Protein AF-A0A6J1VW97-F1 (afdb_monomer_lite)

Organism: NCBI:txid8663

Structure (mmCIF, N/CA/C/O backbone):
data_AF-A0A6J1VW97-F1
#
_entry.id   AF-A0A6J1VW97-F1
#
loop_
_atom_site.group_PDB
_atom_site.id
_atom_site.type_symbol
_atom_site.label_atom_id
_atom_site.label_alt_id
_atom_site.label_comp_id
_atom_site.label_asym_id
_atom_site.label_entity_id
_atom_site.label_seq_id
_atom_site.pdbx_PDB_ins_code
_atom_site.Cartn_x
_atom_site.Cartn_y
_atom_site.Cartn_z
_atom_site.occupancy
_atom_site.B_iso_or_equiv
_atom_site.auth_seq_id
_atom_site.auth_comp_id
_atom_site.auth_asym_id
_atom_site.auth_atom_id
_atom_site.pdbx_PDB_model_num
ATOM 1 N N . CYS A 1 1 ? -6.254 31.839 14.042 1.00 63.00 1 CYS A N 1
ATOM 2 C CA . CYS A 1 1 ? -5.086 31.768 13.136 1.00 63.00 1 CYS A CA 1
ATOM 3 C C . CYS A 1 1 ? -4.796 30.319 12.748 1.00 63.00 1 CYS A C 1
ATOM 5 O O . CYS A 1 1 ? -5.368 29.427 13.367 1.00 63.00 1 CYS A O 1
ATOM 7 N N . LEU A 1 2 ? -4.026 30.099 11.674 1.00 79.56 2 LEU A N 1
ATOM 8 C CA . LEU A 1 2 ? -3.957 28.837 10.916 1.00 79.56 2 LEU A CA 1
ATOM 9 C C . LEU A 1 2 ? -2.522 28.276 10.916 1.00 79.56 2 LEU A C 1
ATOM 11 O O . LEU A 1 2 ? -1.582 29.060 10.912 1.00 79.56 2 LEU A O 1
ATOM 15 N N . ILE A 1 3 ? -2.352 26.950 10.878 1.00 85.69 3 ILE A N 1
ATOM 16 C CA . ILE A 1 3 ? -1.049 26.256 11.020 1.00 85.69 3 ILE A CA 1
ATOM 17 C C . ILE A 1 3 ? 0.001 26.723 9.997 1.00 85.69 3 ILE A C 1
ATOM 19 O O . ILE A 1 3 ? 1.166 26.880 10.338 1.00 85.69 3 ILE A O 1
ATOM 23 N N . LEU A 1 4 ? -0.403 26.983 8.751 1.00 84.81 4 LEU A N 1
ATOM 24 C CA . LEU A 1 4 ? 0.494 27.424 7.672 1.00 84.81 4 LEU A CA 1
ATOM 25 C C . LEU A 1 4 ? 0.587 28.956 7.558 1.00 84.81 4 LEU A C 1
ATOM 27 O O . LEU A 1 4 ? 0.748 29.495 6.463 1.00 84.81 4 LEU A O 1
ATOM 31 N N . PHE A 1 5 ? 0.429 29.674 8.671 1.00 84.69 5 PHE A N 1
ATOM 32 C CA . PHE A 1 5 ? 0.615 31.121 8.690 1.00 84.69 5 PHE A CA 1
ATOM 33 C C . PHE A 1 5 ? 2.113 31.459 8.559 1.00 84.69 5 PHE A C 1
ATOM 35 O O . PHE A 1 5 ? 2.932 30.851 9.244 1.00 84.69 5 PHE A O 1
ATOM 42 N N . PRO A 1 6 ? 2.502 32.416 7.697 1.00 84.38 6 PRO A N 1
ATOM 43 C CA . PRO A 1 6 ? 3.909 32.646 7.356 1.00 84.38 6 PRO A CA 1
ATOM 44 C C . PRO A 1 6 ? 4.723 33.343 8.456 1.00 84.38 6 PRO A C 1
ATOM 46 O O . PRO A 1 6 ? 5.933 33.491 8.308 1.00 84.38 6 PRO A O 1
ATOM 49 N N . LEU A 1 7 ? 4.083 33.801 9.535 1.00 83.62 7 LEU A N 1
ATOM 50 C CA . LEU A 1 7 ? 4.746 34.477 10.648 1.00 83.62 7 LEU A CA 1
ATOM 51 C C . LEU A 1 7 ? 4.615 33.657 11.926 1.00 83.62 7 LEU A C 1
ATOM 53 O O . LEU A 1 7 ? 3.558 33.099 12.223 1.00 83.62 7 LEU A O 1
ATOM 57 N N . TYR A 1 8 ? 5.693 33.650 12.702 1.00 81.38 8 TYR A N 1
ATOM 58 C CA . TYR A 1 8 ? 5.715 33.052 14.027 1.00 81.38 8 TYR A CA 1
ATOM 59 C C . TYR A 1 8 ? 4.713 33.748 14.961 1.00 81.38 8 TYR A C 1
ATOM 61 O O . TYR A 1 8 ? 4.567 34.972 14.949 1.00 81.38 8 TYR A O 1
ATOM 69 N N . SER A 1 9 ? 4.040 32.958 15.792 1.00 79.88 9 SER A N 1
ATOM 70 C CA . SER A 1 9 ? 3.157 33.433 16.850 1.00 79.88 9 SER A CA 1
ATOM 71 C C . SER A 1 9 ? 3.398 32.616 18.108 1.00 79.88 9 SER A C 1
ATOM 73 O O . SER A 1 9 ? 3.695 31.428 18.025 1.00 79.88 9 SER A O 1
ATOM 75 N N . ASN A 1 10 ? 3.250 33.261 19.262 1.00 81.38 10 ASN A N 1
ATOM 76 C CA . ASN A 1 10 ? 3.348 32.598 20.561 1.00 81.38 10 ASN A CA 1
ATOM 77 C C . ASN A 1 10 ? 2.083 31.803 20.924 1.00 81.38 10 ASN A C 1
ATOM 79 O O . ASN A 1 10 ? 2.109 31.045 21.886 1.00 81.38 10 ASN A O 1
ATOM 83 N N . GLU A 1 11 ? 0.992 31.964 20.168 1.00 79.81 11 GLU A N 1
ATOM 84 C CA . GLU A 1 11 ? -0.239 31.203 20.371 1.00 79.81 11 GLU A CA 1
ATOM 85 C C . GLU A 1 11 ? -0.219 29.920 19.525 1.00 79.81 11 GLU A C 1
ATOM 87 O O . GLU A 1 11 ? -0.016 30.001 18.308 1.00 79.81 11 GLU A O 1
ATOM 92 N N . PRO A 1 12 ? -0.446 28.735 20.119 1.00 74.25 12 PRO A N 1
ATOM 93 C CA . PRO A 1 12 ? -0.443 27.481 19.381 1.00 74.25 12 PRO A CA 1
ATOM 94 C C . PRO A 1 12 ? -1.604 27.426 18.380 1.00 74.25 12 PRO A C 1
ATOM 96 O O . PRO A 1 12 ? -2.758 27.731 18.690 1.00 74.25 12 PRO A O 1
ATOM 99 N N . PHE A 1 13 ? -1.302 27.005 17.152 1.00 83.62 13 PHE A N 1
ATOM 100 C CA . PHE A 1 13 ? -2.283 26.872 16.077 1.00 83.62 13 PHE 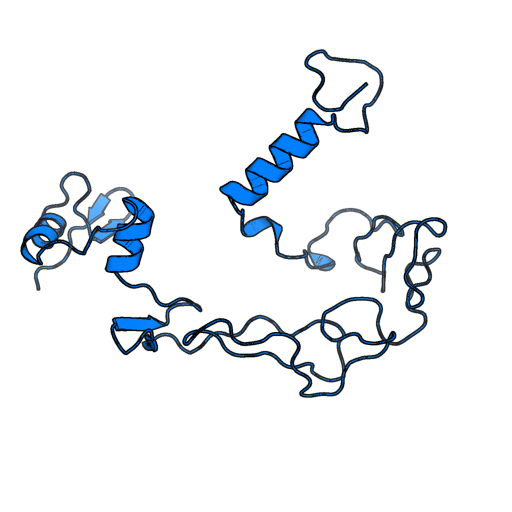A CA 1
ATOM 101 C C . PHE A 1 13 ? -2.659 25.409 15.859 1.00 83.62 13 PHE A C 1
ATOM 103 O O . PHE A 1 13 ? -1.789 24.567 15.673 1.00 83.62 13 PHE A O 1
ATOM 110 N N . SER A 1 14 ? -3.959 25.117 15.804 1.00 85.62 14 SER A N 1
ATOM 111 C CA . SER A 1 14 ? -4.484 23.750 15.638 1.00 85.62 14 SER A CA 1
ATOM 112 C C . SER A 1 14 ? -5.398 23.570 14.421 1.00 85.62 14 SER A C 1
ATOM 114 O O . SER A 1 14 ? -5.961 22.498 14.222 1.00 85.62 14 SER A O 1
ATOM 116 N N . LYS A 1 15 ? -5.575 24.607 13.589 1.00 91.31 15 LYS A N 1
ATOM 117 C CA . LYS A 1 15 ? -6.488 24.579 12.433 1.00 91.31 15 LYS A CA 1
ATOM 118 C C . LYS A 1 15 ? -5.758 24.845 11.123 1.00 91.31 15 LYS A C 1
ATOM 120 O O . LYS A 1 15 ? -4.960 25.777 11.024 1.00 91.31 15 LYS A O 1
ATOM 125 N N . PHE A 1 16 ? -6.080 24.074 10.090 1.00 93.81 16 PHE A N 1
ATOM 126 C CA . PHE A 1 16 ? -5.624 24.337 8.726 1.00 93.81 16 PHE A CA 1
ATOM 127 C C . PHE A 1 16 ? -6.496 25.384 8.026 1.00 93.81 16 PHE A C 1
ATOM 129 O O . PHE A 1 16 ? -7.685 25.522 8.313 1.00 93.81 16 PHE A O 1
ATOM 136 N N . SER A 1 17 ? -5.894 26.134 7.096 1.00 93.00 17 SER A N 1
ATOM 137 C CA . SER A 1 17 ? -6.637 27.040 6.214 1.00 93.00 17 SER A CA 1
ATOM 138 C C . SER A 1 17 ? -7.381 26.265 5.128 1.00 93.00 17 SER A C 1
ATOM 140 O O . SER A 1 17 ? -6.982 25.155 4.780 1.00 93.00 17 SER A O 1
ATOM 142 N N . ASN A 1 18 ? -8.410 26.869 4.527 1.00 95.25 18 ASN A N 1
ATOM 143 C CA . ASN A 1 18 ? -9.083 26.274 3.367 1.00 95.25 18 ASN A CA 1
ATOM 144 C C . ASN A 1 18 ? -8.084 26.012 2.220 1.00 95.25 18 ASN A C 1
ATOM 146 O O . ASN A 1 18 ? -8.053 24.918 1.663 1.00 95.25 18 ASN A O 1
ATOM 150 N N . CYS A 1 19 ? -7.178 26.959 1.950 1.00 95.31 19 CYS A N 1
ATOM 151 C CA . CYS A 1 19 ? -6.120 26.784 0.951 1.00 95.31 19 CYS A CA 1
ATOM 152 C C . CYS A 1 19 ? -5.236 25.561 1.253 1.00 95.31 19 CYS A C 1
ATOM 154 O O . CYS A 1 19 ? -4.956 24.769 0.362 1.00 95.31 19 CYS A O 1
ATOM 156 N N . SER A 1 20 ? -4.846 25.369 2.517 1.00 95.56 20 SER A N 1
ATOM 157 C CA . SER A 1 20 ? -4.043 24.220 2.961 1.00 95.56 20 SER A CA 1
ATOM 158 C C . SER A 1 20 ? -4.751 22.887 2.711 1.00 95.56 20 SER A C 1
ATOM 160 O O . SER A 1 20 ? -4.129 21.946 2.228 1.00 95.56 20 SER A O 1
ATOM 162 N N . VAL A 1 21 ? -6.051 22.811 3.014 1.00 96.12 21 VAL A N 1
ATOM 163 C CA . VAL A 1 21 ? -6.858 21.600 2.799 1.00 96.12 21 VAL A CA 1
ATOM 164 C C . VAL A 1 21 ? -6.958 21.273 1.307 1.00 96.12 21 VAL A C 1
ATOM 166 O O . VAL A 1 21 ? -6.736 20.127 0.918 1.00 96.12 21 VAL A O 1
ATOM 169 N N . GLN A 1 22 ? -7.222 22.276 0.463 1.00 97.06 22 GLN A N 1
ATOM 170 C CA . GLN A 1 22 ? -7.308 22.090 -0.989 1.00 97.06 22 GLN A CA 1
ATOM 171 C C . GLN A 1 22 ? -5.978 21.632 -1.598 1.00 97.06 22 GLN A C 1
ATOM 173 O O . GLN A 1 22 ? -5.954 20.703 -2.405 1.00 97.06 22 GLN A O 1
ATOM 178 N N . GLU A 1 23 ? -4.862 22.251 -1.207 1.00 96.88 23 GLU A N 1
ATOM 179 C CA . GLU A 1 23 ? -3.537 21.861 -1.702 1.00 96.88 23 GLU A CA 1
ATOM 180 C C . GLU A 1 23 ? -3.142 20.453 -1.246 1.00 96.88 23 GLU A C 1
ATOM 182 O O . GLU A 1 23 ? -2.618 19.672 -2.042 1.00 96.88 23 GLU A O 1
ATOM 187 N N . HIS A 1 24 ? -3.457 20.078 -0.003 1.00 96.56 24 HIS A N 1
ATOM 188 C CA . HIS A 1 24 ? -3.219 18.721 0.489 1.00 96.56 24 HIS A CA 1
ATOM 189 C C . HIS A 1 24 ? -4.013 17.675 -0.312 1.00 96.56 24 HIS A C 1
ATOM 191 O O . HIS A 1 24 ? -3.455 16.665 -0.740 1.00 96.56 24 HIS A O 1
ATOM 197 N N . GLN A 1 25 ? -5.290 17.941 -0.601 1.00 96.94 25 GLN A N 1
ATOM 198 C CA . GLN A 1 25 ? -6.109 17.067 -1.448 1.00 96.94 25 GLN A CA 1
ATOM 199 C C . GLN A 1 25 ? -5.524 16.929 -2.861 1.00 96.94 25 GLN A C 1
ATOM 201 O O . GLN A 1 25 ? -5.409 15.815 -3.377 1.00 96.94 25 GLN A O 1
ATOM 206 N N . ARG A 1 26 ? -5.092 18.038 -3.480 1.00 96.88 26 ARG A N 1
ATOM 207 C CA . ARG A 1 26 ? -4.422 18.013 -4.793 1.00 96.88 26 ARG A CA 1
ATOM 208 C C . ARG A 1 26 ? -3.143 17.179 -4.759 1.00 96.88 26 ARG A C 1
ATOM 210 O O . ARG A 1 26 ? -2.906 16.395 -5.678 1.00 96.88 26 ARG A O 1
ATOM 217 N N . TYR A 1 27 ? -2.336 17.323 -3.710 1.00 96.06 27 TYR A N 1
ATOM 218 C CA . TYR A 1 27 ? -1.123 16.535 -3.519 1.00 96.06 27 TYR A CA 1
ATOM 219 C C . TYR A 1 27 ? -1.429 15.034 -3.446 1.00 96.06 27 TYR A C 1
ATOM 221 O O . TYR A 1 27 ? -0.840 14.267 -4.209 1.00 96.06 27 TYR A O 1
ATOM 229 N N . LEU A 1 28 ? -2.385 14.620 -2.606 1.00 95.81 28 LEU A N 1
ATOM 230 C CA . LEU A 1 28 ? -2.764 13.211 -2.463 1.00 95.81 28 LEU A CA 1
ATOM 231 C C . LEU A 1 28 ? -3.278 12.612 -3.777 1.00 95.81 28 LEU A C 1
ATOM 233 O O . LEU A 1 28 ? -2.884 11.505 -4.137 1.00 95.81 28 LEU A O 1
ATOM 237 N N . LEU A 1 29 ? -4.090 13.355 -4.534 1.00 93.25 29 LEU A N 1
ATOM 238 C CA . LEU A 1 29 ? -4.621 12.893 -5.821 1.00 93.25 29 LEU A CA 1
ATOM 239 C C . LEU A 1 29 ? -3.548 12.784 -6.910 1.00 93.25 29 LEU A C 1
ATOM 241 O O . LEU A 1 29 ? -3.618 11.876 -7.741 1.00 93.25 29 LEU A O 1
ATOM 245 N N . ARG A 1 30 ? -2.567 13.695 -6.917 1.00 90.56 30 ARG A N 1
ATOM 246 C CA . ARG A 1 30 ? -1.497 13.731 -7.924 1.00 90.56 30 ARG A CA 1
ATOM 247 C C . ARG A 1 30 ? -0.383 12.732 -7.629 1.00 90.56 30 ARG A C 1
ATOM 249 O O . ARG A 1 30 ? 0.075 12.051 -8.538 1.00 90.56 30 ARG A O 1
ATOM 256 N N . VAL A 1 31 ? 0.091 12.699 -6.386 1.00 92.38 31 VAL A N 1
ATOM 257 C CA . VAL A 1 31 ? 1.282 11.934 -5.986 1.00 92.38 31 VAL A CA 1
ATOM 258 C C . VAL A 1 31 ? 0.916 10.521 -5.546 1.00 92.38 31 VAL A C 1
ATOM 260 O O . VAL A 1 31 ? 1.699 9.607 -5.782 1.00 92.38 31 VAL A O 1
ATOM 263 N N . ARG A 1 32 ? -0.267 10.333 -4.939 1.00 89.38 32 ARG A N 1
ATOM 264 C CA . ARG A 1 32 ? -0.747 9.049 -4.396 1.00 89.38 32 ARG A CA 1
ATOM 265 C C . ARG A 1 32 ? 0.345 8.301 -3.616 1.00 89.38 32 ARG A C 1
ATOM 267 O O . ARG A 1 32 ? 0.705 7.182 -3.993 1.00 89.38 32 ARG A O 1
ATOM 274 N N . PRO A 1 33 ? 0.919 8.917 -2.566 1.00 91.56 33 PRO A N 1
ATOM 275 C CA . PRO A 1 33 ? 1.989 8.293 -1.796 1.00 91.56 33 PRO A CA 1
ATOM 276 C C . PRO A 1 33 ? 1.492 6.983 -1.179 1.00 91.56 33 PRO A C 1
ATOM 278 O O . PRO A 1 33 ? 0.540 6.972 -0.409 1.00 91.56 33 PRO A O 1
ATOM 281 N N . GLN A 1 34 ? 2.134 5.872 -1.531 1.00 87.69 34 GLN A N 1
ATOM 282 C CA . GLN A 1 34 ? 1.694 4.545 -1.087 1.00 87.69 34 GLN A CA 1
ATOM 283 C C . GLN A 1 34 ? 2.064 4.266 0.377 1.00 87.69 34 GLN A C 1
ATOM 285 O O . GLN A 1 34 ? 1.384 3.505 1.052 1.00 87.69 34 GLN A O 1
ATOM 290 N N . CYS A 1 35 ? 3.117 4.905 0.895 1.00 90.12 35 CYS A N 1
ATOM 291 C CA . CYS A 1 35 ? 3.645 4.638 2.235 1.00 90.12 35 CYS A CA 1
ATOM 292 C C . CYS A 1 35 ? 2.743 5.094 3.393 1.00 90.12 35 CYS A C 1
ATOM 294 O O . CYS A 1 35 ? 3.002 4.701 4.523 1.00 90.12 35 CYS A O 1
ATOM 296 N N . ILE A 1 36 ? 1.713 5.903 3.132 1.00 92.88 36 ILE A N 1
ATOM 297 C CA . ILE A 1 36 ? 0.778 6.398 4.158 1.00 92.88 36 ILE A CA 1
ATOM 298 C C . ILE A 1 36 ? -0.544 5.619 4.190 1.00 92.88 36 ILE A C 1
ATOM 300 O O . ILE A 1 36 ? -1.460 6.010 4.903 1.00 92.88 36 ILE A O 1
ATOM 304 N N . LEU A 1 37 ? -0.677 4.577 3.363 1.00 87.25 37 LEU A N 1
ATOM 305 C CA . LEU A 1 37 ? -1.910 3.792 3.261 1.00 87.25 37 LEU A CA 1
ATOM 306 C C . LEU A 1 37 ? -1.972 2.664 4.293 1.00 87.25 37 LEU A C 1
ATOM 308 O O . LEU A 1 37 ? -3.060 2.227 4.650 1.00 87.25 37 LEU A O 1
ATOM 312 N N . ASN A 1 38 ? -0.818 2.197 4.769 1.00 82.94 38 ASN A N 1
ATOM 313 C CA . ASN A 1 38 ? -0.755 1.114 5.740 1.00 82.94 38 ASN A CA 1
ATOM 314 C C . ASN A 1 38 ? -1.007 1.661 7.148 1.00 82.94 38 ASN A C 1
ATOM 316 O O . ASN A 1 38 ? -0.309 2.575 7.593 1.00 82.94 38 ASN A O 1
ATOM 320 N N . LYS A 1 39 ? -1.966 1.063 7.857 1.00 85.88 39 LYS A N 1
ATOM 321 C CA . LYS A 1 39 ? -2.153 1.271 9.296 1.00 85.88 39 LYS A CA 1
ATOM 322 C C . LYS A 1 39 ? -0.946 0.667 10.038 1.00 85.88 39 LYS A C 1
ATOM 324 O O . LYS A 1 39 ? -0.592 -0.476 9.744 1.00 85.88 39 LYS A O 1
ATOM 329 N N . PRO A 1 40 ? -0.281 1.403 10.946 1.00 88.44 40 PRO A N 1
ATOM 330 C CA . PRO A 1 40 ? 0.807 0.841 11.743 1.00 88.44 40 PRO A CA 1
ATOM 331 C C . PRO A 1 40 ? 0.276 -0.254 12.675 1.00 88.44 40 PRO A C 1
ATOM 333 O O . PRO A 1 40 ? -0.865 -0.178 13.135 1.00 88.44 40 PRO A O 1
ATOM 336 N N . LEU A 1 41 ? 1.105 -1.256 12.980 1.00 88.06 41 LEU A N 1
ATOM 337 C CA . LEU A 1 41 ? 0.775 -2.211 14.036 1.00 88.06 41 LEU A CA 1
ATOM 338 C C . LEU A 1 41 ? 0.833 -1.494 15.386 1.00 88.06 41 LEU A C 1
ATOM 340 O O . LEU A 1 41 ? 1.693 -0.638 15.596 1.00 88.06 41 LEU A O 1
ATOM 344 N N . SER A 1 42 ? -0.026 -1.879 16.330 1.00 91.56 42 SER A N 1
ATOM 345 C CA . SER A 1 42 ? -0.032 -1.278 17.671 1.00 91.56 42 SER A CA 1
ATOM 346 C C . SER A 1 42 ? 1.332 -1.388 18.364 1.00 91.56 42 SER A C 1
ATOM 348 O O . SER A 1 42 ? 1.749 -0.473 19.064 1.00 91.56 42 SER A O 1
ATOM 350 N N . THR A 1 43 ? 2.077 -2.464 18.101 1.00 92.69 43 THR A N 1
ATOM 351 C CA . THR A 1 43 ? 3.432 -2.696 18.624 1.00 92.69 43 THR A CA 1
ATOM 352 C C . THR A 1 43 ? 4.515 -1.805 18.016 1.00 92.69 43 THR A C 1
ATOM 354 O O . THR A 1 43 ? 5.595 -1.706 18.593 1.00 92.69 43 THR A O 1
ATOM 357 N N . ASP A 1 44 ? 4.254 -1.179 16.865 1.00 94.44 44 ASP A N 1
ATOM 358 C CA . ASP A 1 44 ? 5.198 -0.264 16.210 1.00 94.44 44 ASP A CA 1
ATOM 359 C C . ASP A 1 44 ? 5.075 1.171 16.755 1.00 94.44 44 ASP A C 1
ATOM 361 O O . ASP A 1 44 ? 5.934 2.020 16.499 1.00 94.44 44 ASP A O 1
ATOM 365 N N . ILE A 1 45 ? 4.014 1.455 17.518 1.00 94.75 45 ILE A N 1
ATOM 366 C CA . ILE A 1 45 ? 3.760 2.757 18.129 1.00 94.75 45 ILE A CA 1
ATOM 367 C C . ILE A 1 45 ? 4.508 2.826 19.463 1.00 94.75 45 ILE A C 1
ATOM 369 O O . ILE A 1 45 ? 4.218 2.105 20.413 1.00 94.75 45 ILE A O 1
ATOM 373 N N . VAL A 1 46 ? 5.512 3.701 19.523 1.00 95.06 46 VAL A N 1
ATOM 374 C CA . VAL A 1 46 ? 6.418 3.824 20.682 1.00 95.06 46 VAL A CA 1
ATOM 375 C C . VAL A 1 46 ? 5.966 4.861 21.711 1.00 95.06 46 VAL A C 1
ATOM 377 O O . VAL A 1 46 ? 6.601 5.022 22.754 1.00 95.06 46 VAL A O 1
ATOM 380 N N . THR A 1 47 ? 4.913 5.616 21.405 1.00 95.81 47 THR A N 1
ATOM 381 C CA . THR A 1 47 ? 4.334 6.597 22.322 1.00 95.81 47 THR A CA 1
ATOM 382 C C . THR A 1 47 ? 3.510 5.908 23.409 1.00 95.81 47 THR A C 1
ATOM 384 O O . THR A 1 47 ? 3.018 4.802 23.195 1.00 95.81 47 THR A O 1
ATOM 387 N N . PRO A 1 48 ? 3.358 6.527 24.595 1.00 97.00 48 PRO A N 1
ATOM 388 C CA . PRO A 1 48 ? 2.398 6.047 25.581 1.00 97.00 48 PRO A CA 1
ATOM 389 C C . PRO A 1 48 ? 0.982 6.000 24.976 1.00 97.00 48 PRO A C 1
ATOM 391 O O . PRO A 1 48 ? 0.597 7.011 24.386 1.00 97.00 48 PRO A O 1
ATOM 394 N N . PRO A 1 49 ? 0.225 4.899 25.155 1.00 97.25 49 PRO A N 1
ATOM 395 C CA . PRO A 1 49 ? -1.136 4.771 24.636 1.00 97.25 49 PRO A CA 1
ATOM 396 C C . PRO A 1 49 ? -2.074 5.874 25.138 1.00 97.25 49 PRO A C 1
ATOM 398 O O . PRO A 1 49 ? -2.024 6.232 26.324 1.00 97.25 49 PRO A O 1
ATOM 401 N N . VAL A 1 50 ? -2.931 6.402 24.260 1.00 97.75 50 VAL A N 1
ATOM 402 C CA . VAL A 1 50 ? -3.911 7.447 24.586 1.00 97.75 50 VAL A CA 1
ATOM 403 C C . VAL A 1 50 ? -5.293 7.095 24.048 1.00 97.75 50 VAL A C 1
ATOM 405 O O . VAL A 1 50 ? -5.639 7.454 22.927 1.00 97.75 50 VAL A O 1
ATOM 408 N N . CYS A 1 51 ? -6.131 6.558 24.930 1.00 97.88 51 CYS A N 1
ATOM 409 C CA . CYS A 1 51 ? -7.519 6.267 24.602 1.00 97.88 51 CYS A CA 1
ATOM 410 C C . CYS A 1 51 ? -8.293 7.521 24.164 1.00 97.88 51 CYS A C 1
ATOM 412 O O . CYS A 1 51 ? -8.378 8.515 24.899 1.00 97.88 51 CYS A O 1
ATOM 414 N N . GLY A 1 52 ? -8.891 7.444 22.976 1.00 97.31 52 GLY A N 1
ATOM 415 C CA . GLY A 1 52 ? -9.686 8.488 22.339 1.00 97.31 52 GLY A CA 1
ATOM 416 C C . GLY A 1 52 ? -8.929 9.287 21.275 1.00 97.31 52 GLY A C 1
ATOM 417 O O . GLY A 1 52 ? -9.376 10.381 20.911 1.00 97.31 52 GLY A O 1
ATOM 418 N N . ASN A 1 53 ? -7.786 8.790 20.792 1.00 96.25 53 ASN A N 1
ATOM 419 C CA . ASN A 1 53 ? -6.974 9.429 19.753 1.00 96.25 53 ASN A CA 1
ATOM 420 C C . ASN A 1 53 ? -7.219 8.852 18.341 1.00 96.25 53 ASN A C 1
ATOM 422 O O . ASN A 1 53 ? -6.549 9.284 17.397 1.00 96.25 53 ASN A O 1
ATOM 426 N N . TYR A 1 54 ? -8.209 7.960 18.190 1.00 95.31 54 TYR A N 1
ATOM 427 C CA . TYR A 1 54 ? -8.587 7.260 16.952 1.00 95.31 54 TYR A CA 1
ATOM 428 C C . TYR A 1 54 ? -7.567 6.220 16.456 1.00 95.31 54 TYR A C 1
ATOM 430 O O . TYR A 1 54 ? -7.627 5.803 15.294 1.00 95.31 54 TYR A O 1
ATOM 438 N N . LEU A 1 55 ? -6.615 5.805 17.294 1.00 94.19 55 LEU A N 1
ATOM 439 C CA . LEU A 1 55 ? -5.575 4.850 16.938 1.00 94.19 55 LEU A CA 1
ATOM 440 C C . LEU A 1 55 ? -5.476 3.761 18.003 1.00 94.19 55 LEU A C 1
ATOM 442 O O . LEU A 1 55 ? -5.078 4.025 19.123 1.00 94.19 55 LEU A O 1
ATOM 446 N N . VAL A 1 56 ? -5.769 2.517 17.621 1.00 94.44 56 VAL A N 1
ATOM 447 C CA . VAL A 1 56 ? -5.651 1.379 18.542 1.00 94.44 56 VAL A CA 1
ATOM 448 C C . VAL A 1 56 ? -4.181 1.133 18.890 1.00 94.44 56 VAL A C 1
ATOM 450 O O . VAL A 1 56 ? -3.398 0.665 18.055 1.00 94.44 56 VAL A O 1
ATOM 453 N N . GLU A 1 57 ? -3.820 1.430 20.134 1.00 96.62 57 GLU A N 1
ATOM 454 C CA . GLU A 1 57 ? -2.475 1.267 20.686 1.00 96.62 57 GLU A CA 1
ATOM 455 C C . GLU A 1 57 ? -2.376 0.032 21.607 1.00 96.62 57 GLU A C 1
ATOM 457 O O . GLU A 1 57 ? -3.343 -0.691 21.860 1.00 96.62 57 GLU A O 1
ATOM 462 N N . VAL A 1 58 ? -1.172 -0.282 22.098 1.00 96.62 58 VAL A N 1
ATOM 463 C CA . VAL A 1 58 ? -0.975 -1.438 22.991 1.00 96.62 58 VAL A CA 1
ATOM 464 C C . VAL A 1 58 ? -1.808 -1.279 24.269 1.00 96.62 58 VAL A C 1
ATOM 466 O O . VAL A 1 58 ? -1.610 -0.343 25.036 1.00 96.62 58 VAL A O 1
ATOM 469 N N . GLY A 1 59 ? -2.682 -2.252 24.542 1.00 95.31 59 GLY A N 1
ATOM 470 C CA . GLY A 1 59 ? -3.548 -2.289 25.731 1.00 95.31 59 GLY A CA 1
ATOM 471 C C . GLY A 1 59 ? -5.005 -1.906 25.457 1.00 95.31 59 GLY A C 1
ATOM 472 O O . GLY A 1 59 ? -5.884 -2.220 26.268 1.00 95.31 59 GLY A O 1
ATOM 473 N N . GLU A 1 60 ? -5.269 -1.314 24.299 1.00 96.81 60 GLU A N 1
ATOM 474 C CA . GLU A 1 60 ? -6.600 -0.982 23.804 1.00 96.81 60 GLU A CA 1
ATOM 475 C C . GLU A 1 60 ? -7.124 -2.097 22.897 1.00 96.81 60 GLU A C 1
ATOM 477 O O . GLU A 1 60 ? -6.358 -2.853 22.301 1.00 96.81 60 GLU A O 1
ATOM 482 N N . GLU A 1 61 ? -8.445 -2.231 22.826 1.00 95.62 61 GLU A N 1
ATOM 483 C CA . GLU A 1 61 ? -9.109 -3.192 21.933 1.00 95.62 61 GLU A CA 1
ATOM 484 C C . GLU A 1 61 ? -9.861 -2.491 20.795 1.00 95.62 61 GLU A C 1
ATOM 486 O O . GLU A 1 61 ? -10.161 -3.120 19.786 1.00 95.62 61 GLU A O 1
ATOM 491 N N . CYS A 1 62 ? -10.156 -1.202 20.966 1.00 95.88 62 CYS A N 1
ATOM 492 C CA . CYS A 1 62 ? -10.825 -0.326 20.013 1.00 95.88 62 CYS A CA 1
ATOM 493 C C . CYS A 1 62 ? -10.532 1.137 20.377 1.00 95.88 62 CYS A C 1
ATOM 495 O O . CYS A 1 62 ? -10.310 1.433 21.551 1.00 95.88 62 CYS A O 1
ATOM 497 N N . ASP A 1 63 ? -10.588 2.053 19.408 1.00 96.69 63 ASP A N 1
ATOM 498 C CA . ASP A 1 63 ? -10.539 3.500 19.659 1.00 96.69 63 ASP A CA 1
ATOM 499 C C . ASP A 1 63 ? -11.341 4.249 18.584 1.00 96.69 63 ASP A C 1
ATOM 501 O O . ASP A 1 63 ? -10.941 4.354 17.423 1.00 96.69 63 ASP A O 1
ATOM 505 N N . CYS A 1 64 ? -12.493 4.780 18.989 1.00 96.44 64 CYS A N 1
ATOM 506 C CA . CYS A 1 64 ? -13.409 5.550 18.147 1.00 96.44 64 CYS A CA 1
ATOM 507 C C . CYS A 1 64 ? -13.403 7.055 18.474 1.00 96.44 64 CYS A C 1
ATOM 509 O O . CYS A 1 64 ? -14.333 7.771 18.089 1.00 96.44 64 CYS A O 1
ATOM 511 N N . GLY A 1 65 ? -12.387 7.539 19.194 1.00 96.75 65 GLY A N 1
ATOM 512 C CA . GLY A 1 65 ? -12.292 8.915 19.663 1.00 96.75 65 GLY A CA 1
ATOM 513 C C . GLY A 1 65 ? -12.932 9.150 21.033 1.00 96.75 65 GLY A C 1
ATOM 514 O O . GLY A 1 65 ? -13.125 8.240 21.839 1.00 96.75 65 GLY A O 1
ATOM 515 N N . SER A 1 66 ? -13.264 10.413 21.313 1.00 97.25 66 SER A N 1
ATOM 516 C CA . SER A 1 66 ? -13.865 10.814 22.589 1.00 97.25 66 SER A CA 1
ATOM 517 C C . SER A 1 66 ? -15.280 10.230 22.771 1.00 97.25 66 SER A C 1
ATOM 519 O O . SER A 1 66 ? -15.982 10.002 21.782 1.00 97.25 66 SER A O 1
ATOM 521 N N . PRO A 1 67 ? -15.784 10.069 24.011 1.00 96.88 67 PRO A N 1
ATOM 522 C CA . PRO A 1 67 ? -17.169 9.647 24.244 1.00 96.88 67 PRO A CA 1
ATOM 523 C C . PRO A 1 67 ? -18.236 10.548 23.606 1.00 96.88 67 PRO A C 1
ATOM 525 O O . PRO A 1 67 ? -19.365 10.108 23.417 1.00 96.88 67 PRO A O 1
ATOM 528 N N . GLN A 1 68 ? -17.908 11.810 23.313 1.00 95.94 68 GLN A N 1
ATOM 529 C CA . GLN A 1 68 ? -18.814 12.750 22.654 1.00 95.94 68 GLN A CA 1
ATOM 530 C C . GLN A 1 68 ? -18.862 12.554 21.133 1.00 95.94 68 GLN A C 1
ATOM 532 O O . GLN A 1 68 ? -19.906 12.798 20.531 1.00 95.94 68 GLN A O 1
ATOM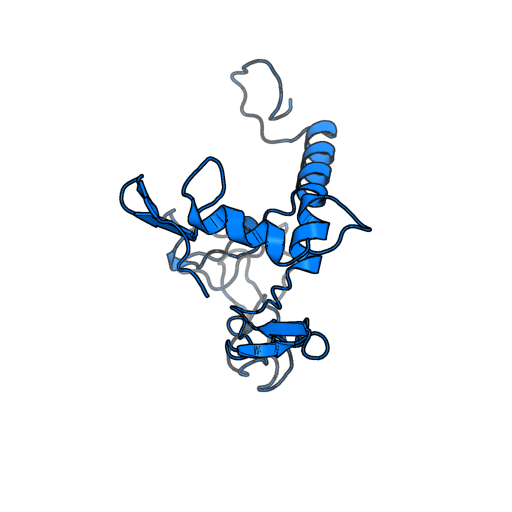 537 N N . ASP A 1 69 ? -17.750 12.131 20.529 1.00 94.94 69 ASP A N 1
ATOM 538 C CA . ASP A 1 69 ? -17.595 12.023 19.074 1.00 94.94 69 ASP A CA 1
ATOM 539 C C . ASP A 1 69 ? -17.774 10.587 18.557 1.00 94.94 69 ASP A C 1
ATOM 541 O O . ASP A 1 69 ? -18.080 10.392 17.378 1.00 94.94 69 ASP A O 1
ATOM 545 N N . CYS A 1 70 ? -17.597 9.587 19.425 1.00 96.19 70 CYS A N 1
ATOM 546 C CA . CYS A 1 70 ? -17.664 8.181 19.057 1.00 96.19 70 CYS A CA 1
ATOM 547 C C . CYS A 1 70 ? -19.064 7.783 18.568 1.00 96.19 70 CYS A C 1
ATOM 549 O O . CYS A 1 70 ? -20.063 7.891 19.281 1.00 96.19 70 CYS A O 1
ATOM 551 N N . GLN A 1 71 ? -19.111 7.274 17.338 1.00 94.81 71 GLN A N 1
ATOM 552 C CA . GLN A 1 71 ? -20.320 6.737 16.701 1.00 94.81 71 GLN A CA 1
ATOM 553 C C . GLN A 1 71 ? -20.316 5.204 16.636 1.00 94.81 71 GLN A C 1
ATOM 555 O O . GLN A 1 71 ? -21.269 4.605 16.140 1.00 94.81 71 GLN A O 1
ATOM 560 N N . ASP A 1 72 ? -19.245 4.572 17.115 1.00 94.81 72 ASP A N 1
ATOM 561 C CA . ASP A 1 72 ? -19.077 3.128 17.088 1.00 94.81 72 ASP A CA 1
ATOM 562 C C . ASP A 1 72 ? -19.784 2.478 18.285 1.00 94.81 72 ASP A C 1
ATOM 564 O O . ASP A 1 72 ? -19.385 2.641 19.437 1.00 94.81 72 ASP A O 1
ATOM 568 N N . ALA A 1 73 ? -20.848 1.723 18.009 1.00 94.69 73 ALA A N 1
ATOM 569 C CA . ALA A 1 73 ? -21.600 1.001 19.034 1.00 94.69 73 ALA A CA 1
ATOM 570 C C . ALA A 1 73 ? -20.830 -0.198 19.615 1.00 94.69 73 ALA A C 1
ATOM 572 O O . ALA A 1 73 ? -21.179 -0.697 20.684 1.00 94.69 73 ALA A O 1
ATOM 573 N N . CYS A 1 74 ? -19.801 -0.673 18.919 1.00 97.00 74 CYS A N 1
ATOM 574 C CA . CYS A 1 74 ? -18.998 -1.818 19.306 1.00 97.00 74 CYS A CA 1
ATOM 575 C C . CYS A 1 74 ? -17.878 -1.444 20.285 1.00 97.00 74 CYS A C 1
ATOM 577 O O . CYS A 1 74 ? -17.330 -2.329 20.943 1.00 97.00 74 CYS A O 1
ATOM 579 N N . CYS A 1 75 ? -17.551 -0.154 20.410 1.00 97.75 75 CYS A N 1
ATOM 580 C CA . CYS A 1 75 ? -16.466 0.334 21.250 1.00 97.75 75 CYS A CA 1
ATOM 581 C C . CYS A 1 75 ? -16.978 1.137 22.451 1.00 97.75 75 CYS A C 1
ATOM 583 O O . CYS A 1 75 ? -17.869 1.979 22.351 1.00 97.75 75 CYS A O 1
ATOM 585 N N . ASN A 1 76 ? -16.406 0.904 23.631 1.00 97.50 76 ASN A N 1
ATOM 586 C CA . ASN A 1 76 ? -16.586 1.794 24.770 1.00 97.50 76 ASN A CA 1
ATOM 587 C C . ASN A 1 76 ? -15.502 2.880 24.752 1.00 97.50 76 ASN A C 1
ATOM 589 O O . ASN A 1 76 ? -14.415 2.687 25.296 1.00 97.50 76 ASN A O 1
ATOM 593 N N . ALA A 1 77 ? -15.838 4.044 24.194 1.00 97.38 77 ALA A N 1
ATOM 594 C CA . ALA A 1 77 ? -14.942 5.196 24.041 1.00 97.38 77 ALA A CA 1
ATOM 595 C C . ALA A 1 77 ? -14.296 5.710 25.342 1.00 97.38 77 ALA A C 1
ATOM 597 O O . ALA A 1 77 ? -13.256 6.353 25.306 1.00 97.38 77 ALA A O 1
ATOM 598 N N . ALA A 1 78 ? -14.898 5.458 26.510 1.00 97.12 78 ALA A N 1
ATOM 599 C CA . ALA A 1 78 ? -14.324 5.894 27.785 1.00 97.12 78 ALA A CA 1
ATOM 600 C C . ALA A 1 78 ? -13.206 4.964 28.285 1.00 97.12 78 ALA A C 1
ATOM 602 O O . ALA A 1 78 ? -12.444 5.341 29.172 1.00 97.12 78 ALA A O 1
ATOM 603 N N . THR A 1 79 ? -13.148 3.734 27.767 1.00 97.44 79 THR A N 1
ATOM 604 C CA . THR A 1 79 ? -12.236 2.682 28.248 1.00 97.44 79 THR A CA 1
ATOM 605 C C . THR A 1 79 ? -11.393 2.051 27.143 1.00 97.44 79 THR A C 1
ATOM 607 O O . THR A 1 79 ? -10.473 1.303 27.466 1.00 97.44 79 THR A O 1
ATOM 610 N N . CYS A 1 80 ? -11.697 2.333 25.872 1.00 97.88 80 CYS A N 1
ATOM 611 C CA . CYS A 1 80 ? -11.077 1.714 24.700 1.00 97.88 80 CYS A CA 1
ATOM 612 C C . CYS A 1 80 ? -11.136 0.179 24.747 1.00 97.88 80 CYS A C 1
ATOM 614 O O . CYS A 1 80 ? -10.171 -0.540 24.468 1.00 97.88 80 CYS A O 1
ATOM 616 N N . LYS A 1 81 ? -12.305 -0.320 25.172 1.00 97.88 81 LYS A N 1
ATOM 617 C CA . LYS A 1 81 ? -12.635 -1.742 25.289 1.00 97.88 81 LYS A CA 1
ATOM 618 C C . LYS A 1 81 ? -13.801 -2.108 24.400 1.00 97.88 81 LYS A C 1
ATOM 620 O O . LYS A 1 81 ? -14.768 -1.346 24.293 1.00 97.88 81 LYS A O 1
ATOM 625 N N . LEU A 1 82 ? -13.710 -3.287 23.796 1.00 97.25 82 LEU A N 1
ATOM 626 C CA . LEU A 1 82 ? -14.777 -3.801 22.959 1.00 97.25 82 LEU A CA 1
ATOM 627 C C . LEU A 1 82 ? -15.993 -4.149 23.819 1.00 97.25 82 LEU A C 1
ATOM 629 O O . LEU A 1 82 ? -15.889 -4.684 24.922 1.00 97.25 82 LEU A O 1
ATOM 633 N N . GLN A 1 83 ? -17.173 -3.851 23.290 1.00 94.56 83 GLN A N 1
ATOM 634 C CA . GLN A 1 83 ? -18.441 -4.324 23.844 1.00 94.56 83 GLN A CA 1
ATOM 635 C C . GLN A 1 83 ? -18.806 -5.717 23.300 1.00 94.56 83 GLN A C 1
ATOM 637 O O . GLN A 1 83 ? -19.603 -6.435 23.908 1.00 94.56 83 GLN A O 1
ATOM 642 N N . HIS A 1 84 ? -18.218 -6.096 22.161 1.00 94.38 84 HIS A N 1
ATOM 643 C CA . HIS A 1 84 ? -18.483 -7.321 21.404 1.00 94.38 84 HIS A CA 1
ATOM 644 C C . HIS A 1 84 ? -17.183 -7.886 20.794 1.00 94.38 84 HIS A C 1
ATOM 646 O O . HIS A 1 84 ? -16.111 -7.671 21.347 1.00 94.38 84 HIS A O 1
ATOM 652 N N . ASP A 1 85 ? -17.262 -8.643 19.695 1.00 94.81 85 ASP A N 1
ATOM 653 C CA . ASP A 1 85 ? -16.118 -9.389 19.155 1.00 94.81 85 ASP A CA 1
ATOM 654 C C . ASP A 1 85 ? -15.145 -8.494 18.360 1.00 94.81 85 ASP A C 1
ATOM 656 O O . ASP A 1 85 ? -13.958 -8.802 18.273 1.00 94.81 85 ASP A O 1
ATOM 660 N N . CYS A 1 86 ? -15.636 -7.401 17.763 1.00 95.25 86 CYS A N 1
ATOM 661 C CA . CYS A 1 86 ? -14.842 -6.450 16.976 1.00 95.25 86 CYS A CA 1
ATOM 662 C C . CYS A 1 86 ? -15.519 -5.080 16.851 1.00 95.25 86 CYS A C 1
ATOM 664 O O . CYS A 1 86 ? -16.722 -4.977 17.085 1.00 95.25 86 CYS A O 1
ATOM 666 N N . ASP A 1 87 ? -14.761 -4.055 16.447 1.00 94.56 87 ASP A N 1
ATOM 667 C CA . ASP A 1 87 ? -15.232 -2.690 16.158 1.00 94.56 87 ASP A CA 1
ATOM 668 C C . ASP A 1 87 ? -15.071 -2.310 14.672 1.00 94.56 87 ASP A C 1
ATOM 670 O O . ASP A 1 87 ? -16.003 -1.848 14.016 1.00 94.56 87 ASP A O 1
ATOM 674 N N . SER A 1 88 ? -13.897 -2.587 14.113 1.00 91.19 88 SER A N 1
ATOM 675 C CA . SER A 1 88 ? -13.415 -2.098 12.829 1.00 91.19 88 SER A CA 1
ATOM 676 C C . SER A 1 88 ? -12.679 -3.202 12.059 1.00 91.19 88 SER A C 1
ATOM 678 O O . SER A 1 88 ? -12.385 -4.264 12.601 1.00 91.19 88 SER A O 1
ATOM 680 N N . GLY A 1 89 ? -12.417 -2.970 10.769 1.00 91.88 89 GLY A N 1
ATOM 681 C CA . GLY A 1 89 ? -11.770 -3.934 9.868 1.00 91.88 89 GLY A CA 1
ATOM 682 C C . GLY A 1 89 ? -12.735 -4.585 8.872 1.00 91.88 89 GLY A C 1
ATOM 683 O O . GLY A 1 89 ? -13.944 -4.680 9.093 1.00 91.88 89 GLY A O 1
ATOM 684 N N . GLU A 1 90 ? -12.211 -5.033 7.731 1.00 95.38 90 GLU A N 1
ATOM 685 C CA . GLU A 1 90 ? -13.007 -5.554 6.610 1.00 95.38 90 GLU A CA 1
ATOM 686 C C . GLU A 1 90 ? -13.726 -6.872 6.942 1.00 95.38 90 GLU A C 1
ATOM 688 O O . GLU A 1 90 ? -14.700 -7.236 6.268 1.00 95.38 90 GLU A O 1
ATOM 693 N N . CYS A 1 91 ? -13.276 -7.574 7.986 1.00 97.44 91 CYS A N 1
ATOM 694 C CA . CYS A 1 91 ? -13.878 -8.794 8.516 1.00 97.44 91 CYS A CA 1
ATOM 695 C C . CYS A 1 91 ? -14.753 -8.572 9.756 1.00 97.44 91 CYS A C 1
ATOM 697 O O . CYS A 1 91 ? -15.193 -9.556 10.352 1.00 97.44 91 CYS A O 1
ATOM 699 N N . CYS A 1 92 ? -15.072 -7.325 10.115 1.00 97.06 92 CYS A N 1
ATOM 700 C CA . CYS A 1 92 ? -16.076 -7.009 11.127 1.00 97.06 92 CYS A CA 1
ATOM 701 C C . CYS A 1 92 ? -17.414 -6.628 10.476 1.00 97.06 92 CYS A C 1
ATOM 703 O O . CYS A 1 92 ? -17.476 -5.811 9.559 1.00 97.06 92 CYS A O 1
ATOM 705 N N . GLU A 1 93 ? -18.509 -7.225 10.938 1.00 96.31 93 GLU A N 1
ATOM 706 C CA . GLU A 1 93 ? -19.865 -6.865 10.533 1.00 96.31 93 GLU A CA 1
ATOM 707 C C . GLU A 1 93 ? -20.780 -6.893 11.759 1.00 96.31 93 GLU A C 1
ATOM 709 O O . GLU A 1 93 ? -20.902 -7.916 12.428 1.00 96.31 93 GLU A O 1
ATOM 714 N N . GLN A 1 94 ? -21.425 -5.761 12.063 1.00 95.44 94 GLN A N 1
ATOM 715 C CA . GLN A 1 94 ? -22.323 -5.625 13.222 1.00 95.44 94 GLN A CA 1
ATOM 716 C C . GLN A 1 94 ? -21.671 -6.084 14.542 1.00 95.44 94 GLN A C 1
ATOM 718 O O . GLN A 1 94 ? -22.252 -6.859 15.304 1.00 95.44 94 GLN A O 1
ATOM 723 N N . CYS A 1 95 ? -20.446 -5.616 14.789 1.00 96.62 95 CYS A N 1
ATOM 724 C CA . CYS A 1 95 ? -19.620 -5.958 15.947 1.00 96.62 95 CYS A CA 1
ATOM 725 C C . CYS A 1 95 ? -19.250 -7.446 16.090 1.00 96.62 95 CYS A C 1
ATOM 727 O O . CYS A 1 95 ? -18.873 -7.893 17.178 1.00 96.62 95 CYS A O 1
ATOM 729 N N . LYS A 1 96 ? -19.392 -8.234 15.017 1.00 97.38 96 LYS A N 1
ATOM 730 C CA . LYS A 1 96 ? -19.064 -9.661 14.984 1.00 97.38 96 LYS A CA 1
ATOM 731 C C . LYS A 1 96 ? -18.122 -9.986 13.844 1.00 97.38 96 LYS A C 1
ATOM 733 O O . LYS A 1 96 ? -18.186 -9.381 12.774 1.00 97.38 96 LYS A O 1
ATOM 738 N N . PHE A 1 97 ? -17.293 -11.004 14.041 1.00 97.88 97 PHE A N 1
ATOM 739 C CA . PHE A 1 97 ? -16.472 -11.515 12.953 1.00 97.88 97 PHE A CA 1
ATOM 740 C C . PHE A 1 97 ? -17.354 -12.072 11.833 1.00 97.88 97 PHE A C 1
ATOM 742 O O . PHE A 1 97 ? -18.256 -12.888 12.061 1.00 97.88 97 PHE A O 1
ATOM 749 N N . LYS A 1 98 ? -17.057 -11.666 10.598 1.00 97.94 98 LYS A N 1
ATOM 750 C CA . LYS A 1 98 ? -17.605 -12.303 9.400 1.00 97.94 98 LYS A CA 1
ATOM 751 C C . LYS A 1 98 ? -17.230 -13.779 9.392 1.00 97.94 98 LYS A C 1
ATOM 753 O O . LYS A 1 98 ? -16.176 -14.168 9.885 1.00 97.94 98 LYS A O 1
ATOM 758 N N . LYS A 1 99 ? -18.080 -14.619 8.798 1.00 97.81 99 LYS A N 1
ATOM 759 C CA . LYS A 1 99 ? -17.847 -16.069 8.735 1.00 97.81 99 LYS A CA 1
ATOM 760 C C . LYS A 1 99 ? -16.535 -16.399 8.019 1.00 97.81 99 LYS A C 1
ATOM 762 O O . LYS A 1 99 ? -16.141 -15.710 7.080 1.00 97.81 99 LYS A O 1
ATOM 767 N N . ALA A 1 100 ? -15.916 -17.507 8.424 1.00 97.94 100 ALA A N 1
ATOM 768 C CA . ALA A 1 100 ? -14.754 -18.049 7.733 1.00 97.94 100 ALA A CA 1
ATOM 769 C C . ALA A 1 100 ? -15.060 -18.252 6.238 1.00 97.94 100 ALA A C 1
ATOM 771 O O . ALA A 1 100 ? -16.089 -18.837 5.891 1.00 97.94 100 ALA A O 1
ATOM 772 N N . GLY A 1 101 ? -14.181 -17.757 5.368 1.00 96.94 101 GLY A N 1
ATOM 773 C CA . GLY A 1 101 ? -14.353 -17.810 3.914 1.00 96.94 101 GLY A CA 1
ATOM 774 C C . GLY A 1 101 ? -15.151 -16.650 3.304 1.00 96.94 101 GLY A C 1
ATOM 775 O O . GLY A 1 101 ? -15.310 -16.620 2.089 1.00 96.94 101 GLY A O 1
ATOM 776 N N . ALA A 1 102 ? -15.653 -15.696 4.098 1.00 97.94 102 ALA A N 1
ATOM 777 C CA . ALA A 1 102 ? -16.229 -14.467 3.550 1.00 97.94 102 ALA A CA 1
ATOM 778 C C . ALA A 1 102 ? -15.125 -13.616 2.905 1.00 97.94 102 ALA A C 1
ATOM 780 O O . ALA A 1 102 ? -14.131 -13.321 3.561 1.00 97.94 102 ALA A O 1
ATOM 781 N N . GLU A 1 103 ? -15.289 -13.215 1.645 1.00 97.44 103 GLU A N 1
ATOM 782 C CA . GLU A 1 103 ? -14.305 -12.377 0.951 1.00 97.44 103 GLU A CA 1
ATOM 783 C C . GLU A 1 103 ? -14.203 -10.998 1.623 1.00 97.44 103 GLU A C 1
ATOM 785 O O . GLU A 1 103 ? -15.215 -10.322 1.833 1.00 97.44 103 GLU A O 1
ATOM 790 N N . CYS A 1 104 ? -12.982 -10.594 1.979 1.00 96.81 104 CYS A N 1
ATOM 791 C CA . CYS A 1 104 ? -12.690 -9.263 2.522 1.00 96.81 104 CYS A CA 1
ATOM 792 C C . CYS A 1 104 ? -11.914 -8.388 1.542 1.00 96.81 104 CYS A C 1
ATOM 794 O O . CYS A 1 104 ? -12.038 -7.165 1.592 1.00 96.81 104 CYS A O 1
ATOM 796 N N . ARG A 1 105 ? -11.183 -9.002 0.604 1.00 95.81 105 ARG A N 1
ATOM 797 C CA . ARG A 1 105 ? -10.523 -8.297 -0.487 1.00 95.81 105 ARG A CA 1
ATOM 798 C C . ARG A 1 105 ? -10.583 -9.122 -1.765 1.00 95.81 105 ARG A C 1
ATOM 800 O O . ARG A 1 105 ? -10.115 -10.255 -1.807 1.00 95.81 105 ARG A O 1
ATOM 807 N N . ALA A 1 106 ? -11.129 -8.524 -2.815 1.00 95.50 106 ALA A N 1
ATOM 808 C CA . ALA A 1 106 ? -11.108 -9.107 -4.147 1.00 95.50 106 ALA A CA 1
ATOM 809 C C . ALA A 1 106 ? -9.701 -9.029 -4.767 1.00 95.50 106 ALA A C 1
ATOM 811 O O . ALA A 1 106 ? -8.922 -8.110 -4.477 1.00 95.50 106 ALA A O 1
ATOM 812 N N . ALA A 1 107 ? -9.413 -9.953 -5.684 1.00 95.25 107 ALA A N 1
ATOM 813 C CA . ALA A 1 107 ? -8.249 -9.861 -6.558 1.00 95.25 107 ALA A CA 1
ATOM 814 C C . ALA A 1 107 ? -8.382 -8.658 -7.506 1.00 95.25 107 ALA A C 1
ATOM 816 O O . ALA A 1 107 ? -9.431 -8.446 -8.121 1.00 95.25 107 ALA A O 1
ATOM 817 N N . LYS A 1 108 ? -7.315 -7.867 -7.631 1.00 92.38 108 LYS A N 1
ATOM 818 C CA . LYS A 1 108 ? -7.278 -6.656 -8.466 1.00 92.38 108 LYS A CA 1
ATOM 819 C C . LYS A 1 108 ? -6.954 -6.967 -9.929 1.00 92.38 108 LYS A C 1
ATOM 821 O O . LYS A 1 108 ? -7.459 -6.285 -10.819 1.00 92.38 108 LYS A O 1
ATOM 826 N N . ASP A 1 109 ? -6.100 -7.960 -10.173 1.00 91.62 109 ASP A N 1
ATOM 827 C CA . ASP A 1 109 ? -5.626 -8.359 -11.501 1.00 91.62 109 ASP A CA 1
ATOM 828 C C . ASP A 1 109 ? -5.085 -9.806 -11.515 1.00 91.62 109 ASP A C 1
ATOM 830 O O . ASP A 1 109 ? -5.125 -10.505 -10.506 1.00 91.62 109 ASP A O 1
ATOM 834 N N . ASP A 1 110 ? -4.578 -10.258 -12.670 1.00 93.44 110 ASP A N 1
ATOM 835 C CA . ASP A 1 110 ? -4.030 -11.610 -12.890 1.00 93.44 110 ASP A CA 1
ATOM 836 C C . ASP A 1 110 ? -2.881 -12.002 -11.935 1.00 93.44 110 ASP A C 1
ATOM 838 O O . ASP A 1 110 ? -2.512 -13.178 -11.861 1.00 93.44 110 ASP A O 1
ATOM 842 N N . CYS A 1 111 ? -2.244 -11.028 -11.280 1.00 96.56 111 CYS A N 1
ATOM 843 C CA . CYS A 1 111 ? -1.104 -11.227 -10.391 1.00 96.56 111 CYS A CA 1
ATOM 844 C C . CYS A 1 111 ? -1.461 -11.154 -8.905 1.00 96.56 111 CYS A C 1
ATOM 846 O O . CYS A 1 111 ? -0.563 -11.223 -8.060 1.00 96.56 111 CYS A O 1
ATOM 848 N N . ASP A 1 112 ? -2.744 -11.055 -8.586 1.00 96.06 112 ASP A N 1
ATOM 849 C CA . ASP A 1 112 ? -3.265 -10.833 -7.248 1.00 96.06 112 ASP A CA 1
ATOM 850 C C . ASP A 1 112 ? -4.248 -11.949 -6.859 1.00 96.06 112 ASP A C 1
ATOM 852 O O . ASP A 1 112 ? -4.978 -12.462 -7.708 1.00 96.06 112 ASP A O 1
ATOM 856 N N . LEU A 1 113 ? -4.256 -12.360 -5.591 1.00 95.56 113 LEU A N 1
ATOM 857 C CA . LEU A 1 113 ? -5.194 -13.364 -5.079 1.00 95.56 113 LEU A CA 1
ATOM 858 C C . LEU A 1 113 ? -6.273 -12.676 -4.236 1.00 95.56 113 LEU A C 1
ATOM 860 O O . LEU A 1 113 ? -6.032 -11.598 -3.718 1.00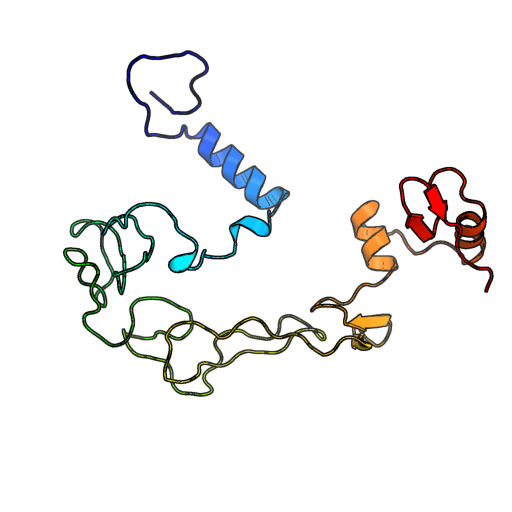 95.56 113 LEU A O 1
ATOM 864 N N . PRO A 1 114 ? -7.482 -13.239 -4.096 1.00 96.38 114 PRO A N 1
ATOM 865 C CA . PRO A 1 114 ? -8.444 -12.723 -3.130 1.00 96.38 114 PRO A CA 1
ATOM 866 C C . PRO A 1 114 ? -8.109 -13.209 -1.710 1.00 96.38 114 PRO A C 1
ATOM 868 O O . PRO A 1 114 ? -7.654 -14.343 -1.530 1.00 96.38 114 PRO A O 1
ATOM 871 N N . GLU A 1 115 ? -8.434 -12.413 -0.690 1.00 97.38 115 GLU A N 1
ATOM 872 C CA . GLU A 1 115 ? -8.397 -12.842 0.713 1.00 97.38 115 GLU A CA 1
ATOM 873 C C . GLU A 1 115 ? -9.791 -12.996 1.298 1.00 97.38 115 GLU A C 1
ATOM 875 O O . GLU A 1 115 ? -10.764 -12.316 0.953 1.00 97.38 115 GLU A O 1
ATOM 880 N N . SER A 1 116 ? -9.868 -13.922 2.246 1.00 97.75 116 SER A N 1
ATOM 881 C CA . SER A 1 116 ? -11.087 -14.258 2.957 1.00 97.75 116 SER A CA 1
ATOM 882 C C . SER A 1 116 ? -10.876 -14.201 4.461 1.00 97.75 116 SER A C 1
ATOM 884 O O . SER A 1 116 ? -9.827 -14.584 4.978 1.00 97.75 116 SER A O 1
ATOM 886 N N . CYS A 1 117 ? -11.917 -13.776 5.166 1.00 97.94 117 CYS A N 1
ATOM 887 C CA . CYS A 1 117 ? -11.966 -13.732 6.613 1.00 97.94 117 CYS A CA 1
ATOM 888 C C . CYS A 1 117 ? -11.734 -15.115 7.219 1.00 97.94 117 CYS A C 1
ATOM 890 O O . CYS A 1 117 ? -12.241 -16.127 6.730 1.00 97.94 117 CYS A O 1
ATOM 892 N N . THR A 1 118 ? -11.015 -15.152 8.338 1.00 97.44 118 THR A N 1
ATOM 893 C CA . THR A 1 118 ? -10.731 -16.390 9.077 1.00 97.44 118 THR A CA 1
ATOM 894 C C . THR A 1 118 ? -11.910 -16.857 9.930 1.00 97.44 118 THR A C 1
ATOM 896 O O . THR A 1 118 ? -11.948 -18.012 10.347 1.00 97.44 118 THR A O 1
ATOM 899 N N . GLY A 1 119 ? -12.875 -15.972 10.210 1.00 97.00 119 GLY A N 1
ATOM 900 C CA . GLY A 1 119 ? -13.950 -16.219 11.175 1.00 97.00 119 GLY A CA 1
ATOM 901 C C . GLY A 1 119 ? -13.573 -15.965 12.633 1.00 97.00 119 GLY A C 1
ATOM 902 O O . GLY A 1 119 ? -14.402 -16.182 13.510 1.00 97.00 119 GLY A O 1
ATOM 903 N N . GLN A 1 120 ? -12.333 -15.548 12.895 1.00 96.12 120 GLN A N 1
ATOM 904 C CA . GLN A 1 120 ? -11.777 -15.390 14.245 1.00 96.12 120 GLN A CA 1
ATOM 905 C C . GLN A 1 120 ? -11.039 -14.055 14.431 1.00 96.12 120 GLN A C 1
ATOM 907 O O . GLN A 1 120 ? -10.438 -13.828 15.475 1.00 96.12 120 GLN A O 1
ATOM 912 N N . SER A 1 121 ? -11.034 -13.204 13.404 1.00 94.88 121 SER A N 1
ATOM 913 C CA . SER A 1 121 ? -10.366 -11.904 13.388 1.00 94.88 121 SER A CA 1
ATOM 914 C C . SER A 1 121 ? -11.212 -10.902 12.609 1.00 94.88 121 SER A C 1
ATOM 916 O O . SER A 1 121 ? -11.902 -11.279 11.656 1.00 94.88 121 SER A O 1
ATOM 918 N N . ALA A 1 122 ? -11.135 -9.636 13.014 1.00 94.50 122 ALA A N 1
ATOM 919 C CA . ALA A 1 122 ? -11.761 -8.503 12.338 1.00 94.50 122 ALA A CA 1
ATOM 920 C C . ALA A 1 122 ? -10.923 -7.974 11.165 1.00 94.50 122 ALA A C 1
ATOM 922 O O . ALA A 1 122 ? -11.460 -7.374 10.235 1.00 94.50 122 ALA A O 1
ATOM 923 N N . GLU A 1 123 ? -9.618 -8.235 11.201 1.00 92.94 123 GLU A N 1
ATOM 924 C CA . GLU A 1 123 ? -8.665 -7.830 10.171 1.00 92.94 123 GLU A CA 1
ATOM 925 C C . GLU A 1 123 ? -8.692 -8.820 9.001 1.00 92.94 123 GLU A C 1
ATOM 927 O O . GLU A 1 123 ? -8.688 -10.045 9.200 1.00 92.94 123 GLU A O 1
ATOM 932 N N . CYS A 1 124 ? -8.688 -8.292 7.775 1.00 94.44 124 CYS A N 1
ATOM 933 C CA . CYS A 1 124 ? -8.455 -9.106 6.587 1.00 94.44 124 CYS A CA 1
ATOM 934 C C . CYS A 1 124 ? -7.001 -9.619 6.601 1.00 94.44 124 CYS A C 1
ATOM 936 O O . CYS A 1 124 ? -6.093 -8.865 6.962 1.00 94.44 124 CYS A O 1
ATOM 938 N N . PRO A 1 125 ? -6.739 -10.888 6.239 1.00 94.31 125 PRO A N 1
ATOM 939 C CA . PRO A 1 125 ? -5.374 -11.399 6.147 1.00 94.31 125 PRO A CA 1
ATOM 940 C C . PRO A 1 125 ? -4.480 -10.560 5.224 1.00 94.31 125 PRO A C 1
ATOM 942 O O . PRO A 1 125 ? -4.962 -9.882 4.318 1.00 94.31 125 PRO A O 1
ATOM 945 N N . THR A 1 126 ? -3.164 -10.644 5.433 1.00 90.81 126 THR A N 1
ATOM 946 C CA . THR A 1 126 ? -2.179 -9.930 4.612 1.00 90.81 126 THR A CA 1
ATOM 947 C C . THR A 1 126 ? -2.336 -10.256 3.124 1.00 90.81 126 THR A C 1
ATOM 949 O O . THR A 1 126 ? -2.457 -11.426 2.753 1.00 90.81 126 THR A O 1
ATOM 952 N N . ASP A 1 127 ? -2.257 -9.209 2.297 1.00 90.75 127 ASP A N 1
ATOM 953 C CA . ASP A 1 127 ? -2.330 -9.271 0.833 1.00 90.75 127 ASP A CA 1
ATOM 954 C C . ASP A 1 127 ? -1.345 -10.320 0.278 1.00 90.75 127 ASP A C 1
ATOM 956 O O . ASP A 1 127 ? -0.132 -10.275 0.528 1.00 90.75 127 ASP A O 1
ATOM 960 N N . SER A 1 128 ? -1.900 -11.306 -0.421 1.00 93.25 128 SER A N 1
ATOM 961 C CA . SER A 1 128 ? -1.209 -12.441 -1.006 1.00 93.25 128 SER A CA 1
ATOM 962 C C . SER A 1 128 ? -1.233 -12.336 -2.525 1.00 93.25 128 SER A C 1
ATOM 964 O O . SER A 1 128 ? -2.270 -12.187 -3.160 1.00 93.25 128 SER A O 1
ATOM 966 N N . PHE A 1 129 ? -0.065 -12.502 -3.139 1.00 95.56 129 PHE A N 1
ATOM 967 C CA . PHE A 1 129 ? 0.076 -12.365 -4.584 1.00 95.56 129 PHE A CA 1
ATOM 968 C C . PHE A 1 129 ? 0.212 -13.707 -5.286 1.00 95.56 129 PHE A C 1
ATOM 970 O O . PHE A 1 129 ? 0.711 -14.694 -4.734 1.00 95.56 129 PHE A O 1
ATOM 977 N N . GLN A 1 130 ? -0.148 -13.712 -6.567 1.00 96.50 130 GLN A N 1
ATOM 978 C CA . GLN A 1 130 ? 0.167 -14.816 -7.452 1.00 96.50 130 GLN A CA 1
ATOM 979 C C . GLN A 1 130 ? 1.686 -15.040 -7.477 1.00 96.50 130 GLN A C 1
ATOM 981 O O . GLN A 1 130 ? 2.487 -14.101 -7.434 1.00 96.50 130 GLN A O 1
ATOM 986 N N . ARG A 1 131 ? 2.100 -16.308 -7.575 1.00 96.56 131 ARG A N 1
ATOM 987 C CA . ARG A 1 131 ? 3.523 -16.667 -7.585 1.00 96.56 131 ARG A CA 1
ATOM 988 C C . ARG A 1 131 ? 4.295 -15.908 -8.674 1.00 96.56 131 ARG A C 1
ATOM 990 O O . ARG A 1 131 ? 3.833 -15.792 -9.815 1.00 96.56 131 ARG A O 1
ATOM 997 N N . ASN A 1 132 ? 5.515 -15.490 -8.344 1.00 97.38 132 ASN A N 1
ATOM 998 C CA . ASN A 1 132 ? 6.410 -14.870 -9.316 1.00 97.38 132 ASN A CA 1
ATOM 999 C C . ASN A 1 132 ? 6.638 -15.810 -10.512 1.00 97.38 132 ASN A C 1
ATOM 1001 O O . ASN A 1 132 ? 6.829 -17.017 -10.340 1.00 97.38 132 ASN A O 1
ATOM 1005 N N . GLY A 1 133 ? 6.590 -15.264 -11.727 1.00 96.81 133 GLY A N 1
ATOM 1006 C CA . GLY A 1 133 ? 6.694 -16.044 -12.963 1.00 96.81 133 GLY A CA 1
ATOM 1007 C C . GLY A 1 133 ? 5.364 -16.569 -13.519 1.00 96.81 133 GLY A C 1
ATOM 1008 O O . GLY A 1 133 ? 5.373 -17.237 -14.549 1.00 96.81 133 GLY A O 1
ATOM 1009 N N . HIS A 1 134 ? 4.219 -16.309 -12.878 1.00 97.38 134 HIS A N 1
ATOM 1010 C CA . HIS A 1 134 ? 2.916 -16.615 -13.477 1.00 97.38 134 HIS A CA 1
ATOM 1011 C C . HIS A 1 134 ? 2.648 -15.701 -14.689 1.00 97.38 134 HIS A C 1
ATOM 1013 O O . HIS A 1 134 ? 2.847 -14.495 -14.556 1.00 97.38 134 HIS A O 1
ATOM 1019 N N . PRO A 1 135 ? 2.231 -16.213 -15.863 1.00 97.25 135 PRO A N 1
ATOM 1020 C CA . PRO A 1 135 ? 1.939 -15.358 -17.012 1.00 97.25 135 PRO A CA 1
ATOM 1021 C C . PRO A 1 135 ? 0.776 -14.398 -16.732 1.00 97.25 135 PRO A C 1
ATOM 1023 O O . PRO A 1 135 ? -0.213 -14.786 -16.116 1.00 97.25 135 PRO A O 1
ATOM 1026 N N . CYS A 1 136 ? 0.876 -13.157 -17.200 1.00 96.56 136 CYS A N 1
ATOM 1027 C CA . CYS A 1 136 ? -0.139 -12.121 -16.982 1.00 96.56 136 CYS A CA 1
ATOM 1028 C C . CYS A 1 136 ? -0.349 -11.270 -18.238 1.00 96.56 136 CYS A C 1
ATOM 1030 O O . CYS A 1 136 ? 0.496 -11.270 -19.142 1.00 96.56 136 CYS A O 1
ATOM 1032 N N . GLN A 1 137 ? -1.487 -10.564 -18.311 1.00 93.94 137 GLN A N 1
ATOM 1033 C CA . GLN A 1 137 ? -1.830 -9.671 -19.428 1.00 93.94 137 GLN A CA 1
ATOM 1034 C C . GLN A 1 137 ? -1.719 -10.378 -20.791 1.00 93.94 137 GLN A C 1
ATOM 1036 O O . GLN A 1 137 ? -1.013 -9.926 -21.691 1.00 93.94 137 GLN A O 1
ATOM 1041 N N . ASN A 1 138 ? -2.389 -11.525 -20.944 1.00 93.00 138 ASN A N 1
ATOM 1042 C CA . ASN A 1 138 ? -2.358 -12.339 -22.169 1.00 93.00 138 ASN A CA 1
ATOM 1043 C C . ASN A 1 138 ? -0.939 -12.781 -22.593 1.00 93.00 138 ASN A C 1
ATOM 1045 O O . ASN A 1 138 ? -0.583 -12.694 -23.768 1.00 93.00 138 ASN A O 1
ATOM 1049 N N . ASN A 1 139 ? -0.129 -13.266 -21.643 1.00 94.25 139 ASN A N 1
ATOM 1050 C CA . ASN A 1 139 ? 1.264 -13.701 -21.850 1.00 94.25 139 ASN A CA 1
ATOM 1051 C C . ASN A 1 139 ? 2.230 -12.590 -22.314 1.00 94.25 139 ASN A C 1
ATOM 1053 O O . ASN A 1 139 ? 3.289 -12.888 -22.865 1.00 94.25 139 ASN A O 1
ATOM 1057 N N . GLN A 1 140 ? 1.903 -11.314 -22.088 1.00 94.56 140 GLN A N 1
ATOM 1058 C CA . GLN A 1 140 ? 2.814 -10.198 -22.392 1.00 94.56 140 GLN A CA 1
ATOM 1059 C C . GLN A 1 140 ? 3.884 -9.985 -21.315 1.00 94.56 140 GLN A C 1
ATOM 1061 O O . GLN A 1 140 ? 4.887 -9.314 -21.558 1.00 94.56 140 GLN A O 1
ATOM 1066 N N . GLY A 1 141 ? 3.676 -10.541 -20.124 1.00 96.00 141 GLY A N 1
ATOM 1067 C CA . GLY A 1 141 ? 4.615 -10.458 -19.019 1.00 96.00 141 GLY A CA 1
ATOM 1068 C C . GLY A 1 141 ? 4.426 -11.591 -18.023 1.00 96.00 141 GLY A C 1
ATOM 1069 O O . GLY A 1 141 ? 3.638 -12.516 -18.234 1.00 96.00 141 GLY A O 1
ATOM 1070 N N . TYR A 1 142 ? 5.159 -11.486 -16.920 1.00 97.62 142 TYR A N 1
ATOM 1071 C CA . TYR A 1 142 ? 5.100 -12.430 -15.816 1.00 97.62 142 TYR A CA 1
ATOM 1072 C C . TYR A 1 142 ? 4.959 -11.685 -14.497 1.00 97.62 142 TYR A C 1
ATOM 1074 O O . TYR A 1 14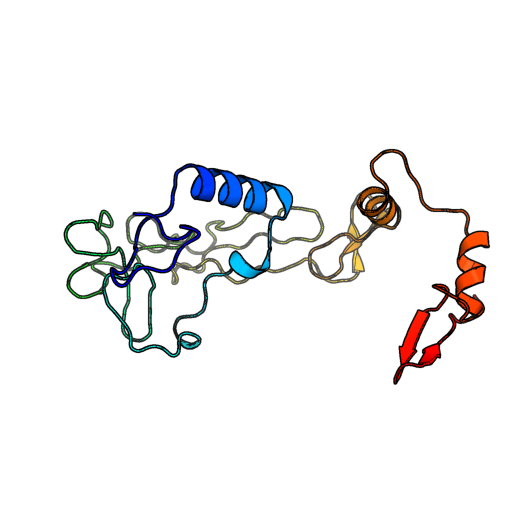2 ? 5.614 -10.662 -14.294 1.00 97.62 142 TYR A O 1
ATOM 1082 N N . CYS A 1 143 ? 4.135 -12.219 -13.601 1.00 97.62 143 CYS A N 1
ATOM 1083 C CA . CYS A 1 143 ? 3.903 -11.644 -12.290 1.00 97.62 143 CYS A CA 1
ATOM 1084 C C . CYS A 1 143 ? 5.204 -11.535 -11.501 1.00 97.62 143 CYS A C 1
ATOM 1086 O O . CYS A 1 143 ? 6.023 -12.460 -11.478 1.00 97.62 143 CYS A O 1
ATOM 1088 N N . TYR A 1 144 ? 5.374 -10.398 -10.842 1.00 96.69 144 TYR A N 1
ATOM 1089 C CA . TYR A 1 144 ? 6.470 -10.121 -9.934 1.00 96.69 144 TYR A CA 1
ATOM 1090 C C . TYR A 1 144 ? 5.960 -9.250 -8.784 1.00 96.69 144 TYR A C 1
ATOM 1092 O O . TYR A 1 144 ? 5.634 -8.079 -8.990 1.00 96.69 144 TYR A O 1
ATOM 1100 N N . ASN A 1 145 ? 5.875 -9.831 -7.584 1.00 94.06 145 ASN A N 1
ATOM 1101 C CA . ASN A 1 145 ? 5.401 -9.195 -6.351 1.00 94.06 145 ASN A CA 1
ATOM 1102 C C . ASN A 1 145 ? 4.062 -8.453 -6.541 1.00 94.06 145 ASN A C 1
ATOM 1104 O O . ASN A 1 145 ? 3.978 -7.246 -6.307 1.00 94.06 145 ASN A O 1
ATOM 1108 N N . GLY A 1 146 ? 3.044 -9.165 -7.038 1.00 93.69 146 GLY A N 1
ATOM 1109 C CA . GLY A 1 146 ? 1.687 -8.627 -7.210 1.00 93.69 146 GLY A CA 1
ATOM 1110 C C . GLY A 1 146 ? 1.493 -7.701 -8.408 1.00 93.69 146 GLY A C 1
ATOM 1111 O O . GLY A 1 146 ? 0.444 -7.087 -8.544 1.00 93.69 146 GLY A O 1
ATOM 1112 N N . LYS A 1 147 ? 2.501 -7.544 -9.275 1.00 93.94 147 LYS A N 1
ATOM 1113 C CA . LYS A 1 147 ? 2.424 -6.690 -10.469 1.00 93.94 147 LYS A CA 1
ATOM 1114 C C . LYS A 1 147 ? 2.781 -7.469 -11.721 1.00 93.94 147 LYS A C 1
ATOM 1116 O O . LYS A 1 147 ? 3.581 -8.397 -11.664 1.00 93.94 147 LYS A O 1
ATOM 1121 N N . CYS A 1 148 ? 2.280 -7.008 -12.864 1.00 95.75 148 CYS A N 1
ATOM 1122 C CA . CYS A 1 148 ? 2.680 -7.483 -14.188 1.00 95.75 148 CYS A CA 1
ATOM 1123 C C . CYS A 1 148 ? 3.613 -6.459 -14.877 1.00 95.75 148 CYS A C 1
ATOM 1125 O O . CYS A 1 148 ? 3.139 -5.599 -15.629 1.00 95.75 148 CYS A O 1
ATOM 1127 N N . PRO A 1 149 ? 4.934 -6.458 -14.600 1.00 95.31 149 PRO A N 1
ATOM 1128 C CA . PRO A 1 149 ? 5.863 -5.520 -15.223 1.00 95.31 149 PRO A CA 1
ATOM 1129 C C . PRO A 1 149 ? 6.046 -5.823 -16.716 1.00 95.31 149 PRO A C 1
ATOM 1131 O O . PRO A 1 149 ? 6.627 -6.834 -17.098 1.00 95.31 149 PRO A O 1
ATOM 1134 N N . ILE A 1 150 ? 5.603 -4.896 -17.565 1.00 95.62 150 ILE A N 1
ATOM 1135 C CA . ILE A 1 150 ? 5.743 -4.967 -19.027 1.00 95.62 150 ILE A CA 1
ATOM 1136 C C . ILE A 1 150 ? 6.509 -3.732 -19.503 1.00 95.62 150 ILE A C 1
ATOM 1138 O O . ILE A 1 150 ? 6.258 -2.622 -19.028 1.00 95.62 150 ILE A O 1
ATOM 1142 N N . MET A 1 151 ? 7.449 -3.907 -20.436 1.00 95.81 151 MET A N 1
ATOM 1143 C CA . MET A 1 151 ? 8.308 -2.816 -20.920 1.00 95.81 151 MET A CA 1
ATOM 1144 C C . MET A 1 151 ? 7.500 -1.668 -21.543 1.00 95.81 151 MET A C 1
ATOM 1146 O O . MET A 1 151 ? 7.776 -0.507 -21.258 1.00 95.81 151 MET A O 1
ATOM 1150 N N . THR A 1 152 ? 6.447 -1.970 -22.310 1.00 95.50 152 THR A N 1
ATOM 1151 C CA . THR A 1 152 ? 5.552 -0.956 -22.894 1.00 95.50 152 THR A CA 1
ATOM 1152 C C . THR A 1 152 ? 4.903 -0.075 -21.827 1.00 95.50 152 THR A C 1
ATOM 1154 O O . THR A 1 152 ? 4.941 1.150 -21.932 1.00 95.50 152 THR A O 1
ATOM 1157 N N . ASN A 1 153 ? 4.384 -0.671 -20.748 1.00 93.50 153 ASN A N 1
ATOM 1158 C CA . ASN A 1 153 ? 3.771 0.083 -19.650 1.00 93.50 153 ASN A CA 1
ATOM 1159 C C . ASN A 1 153 ? 4.798 0.959 -18.919 1.00 93.50 153 ASN A C 1
ATOM 1161 O O . ASN A 1 153 ? 4.473 2.070 -18.505 1.00 93.50 153 ASN A O 1
ATOM 1165 N N . GLN A 1 154 ? 6.051 0.505 -18.812 1.00 95.12 154 GLN A N 1
ATOM 1166 C CA . GLN A 1 154 ? 7.139 1.318 -18.259 1.00 95.12 154 GLN A CA 1
ATOM 1167 C C . GLN A 1 154 ? 7.467 2.515 -19.164 1.00 95.12 154 GLN A C 1
ATOM 1169 O O . GLN A 1 154 ? 7.614 3.631 -18.668 1.00 95.12 154 GLN A O 1
ATOM 1174 N N . CYS A 1 155 ? 7.519 2.324 -20.487 1.00 96.50 155 CYS A N 1
ATOM 1175 C CA . CYS A 1 155 ? 7.700 3.423 -21.439 1.00 96.50 155 CYS A CA 1
ATOM 1176 C C . CYS A 1 155 ? 6.567 4.454 -21.327 1.00 96.50 155 CYS A C 1
ATOM 1178 O O . CYS A 1 155 ? 6.845 5.651 -21.232 1.00 96.50 155 CYS A O 1
ATOM 1180 N N . ILE A 1 156 ? 5.311 4.001 -21.268 1.00 95.06 156 ILE A N 1
ATOM 1181 C CA . ILE A 1 156 ? 4.133 4.872 -21.135 1.00 95.06 156 ILE A CA 1
ATOM 1182 C C . ILE A 1 156 ? 4.163 5.649 -19.816 1.00 95.06 156 ILE A C 1
ATOM 1184 O O . ILE A 1 156 ? 3.916 6.853 -19.809 1.00 95.06 156 ILE A O 1
ATOM 1188 N N . ALA A 1 157 ? 4.518 5.003 -18.705 1.00 91.06 157 ALA A N 1
ATOM 1189 C CA . ALA A 1 157 ? 4.632 5.676 -17.412 1.00 91.06 157 ALA A CA 1
ATOM 1190 C C . ALA A 1 157 ? 5.715 6.774 -17.410 1.00 91.06 157 ALA A C 1
ATOM 1192 O O . ALA A 1 157 ? 5.563 7.788 -16.733 1.00 91.06 157 ALA A O 1
ATOM 1193 N N . LEU A 1 158 ? 6.795 6.590 -18.179 1.00 93.88 158 LEU A N 1
ATOM 1194 C CA . LEU A 1 158 ? 7.918 7.531 -18.255 1.00 93.88 158 LEU A CA 1
ATOM 1195 C C . LEU A 1 158 ? 7.724 8.657 -19.281 1.00 93.88 158 LEU A C 1
ATOM 1197 O O . LEU A 1 158 ? 8.263 9.747 -19.089 1.00 93.88 158 LEU A O 1
ATOM 1201 N N . LYS A 1 159 ? 7.036 8.393 -20.399 1.00 95.75 159 LYS A N 1
ATOM 1202 C CA . LYS A 1 159 ? 6.949 9.315 -21.550 1.00 95.75 159 LYS A CA 1
ATOM 1203 C C . LYS A 1 159 ? 5.527 9.731 -21.927 1.00 95.75 159 LYS A C 1
ATOM 1205 O O . LYS A 1 159 ? 5.375 10.627 -22.750 1.00 95.75 159 LYS A O 1
ATOM 1210 N N . GLY A 1 160 ? 4.510 9.138 -21.310 1.00 94.50 160 GLY A N 1
ATOM 1211 C CA . GLY A 1 160 ? 3.106 9.366 -21.630 1.00 94.50 160 GLY A CA 1
ATOM 1212 C C . GLY A 1 160 ? 2.546 8.367 -22.651 1.00 94.50 160 GLY A C 1
ATOM 1213 O O . GLY A 1 160 ? 3.248 7.467 -23.109 1.00 94.50 160 GLY A O 1
ATOM 1214 N N . PRO A 1 161 ? 1.256 8.484 -22.995 1.00 95.38 161 PRO A N 1
ATOM 1215 C CA . PRO A 1 161 ? 0.589 7.560 -23.908 1.00 95.38 161 PRO A CA 1
ATOM 1216 C C . PRO A 1 161 ? 1.170 7.616 -25.331 1.00 95.38 161 PRO A C 1
ATOM 1218 O O . PRO A 1 161 ? 1.646 8.655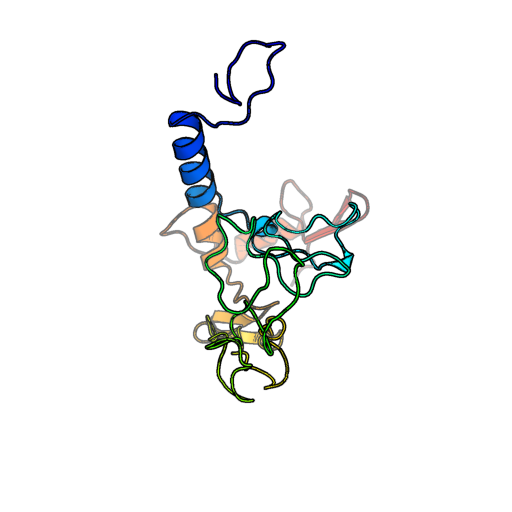 -25.780 1.00 95.38 161 PRO A O 1
ATOM 1221 N N . GLY A 1 162 ? 1.082 6.499 -26.063 1.00 94.31 162 GLY A N 1
ATOM 1222 C CA . GLY A 1 162 ? 1.462 6.415 -27.482 1.00 94.31 162 GLY A CA 1
ATOM 1223 C C . GLY A 1 162 ? 2.928 6.070 -27.761 1.00 94.31 162 GLY A C 1
ATOM 1224 O O . GLY A 1 162 ? 3.310 5.972 -28.925 1.00 94.31 162 GLY A O 1
ATOM 1225 N N . VAL A 1 163 ? 3.747 5.853 -26.729 1.00 96.38 163 VAL A N 1
ATOM 1226 C CA . VAL A 1 163 ? 5.116 5.338 -26.888 1.00 96.38 163 VAL A CA 1
ATOM 1227 C C . VAL A 1 163 ? 5.165 3.814 -26.788 1.00 96.38 163 VAL A C 1
ATOM 1229 O O . VAL A 1 163 ? 4.325 3.198 -26.136 1.00 96.38 163 VAL A O 1
ATOM 1232 N N . ASN A 1 164 ? 6.192 3.216 -27.391 1.00 96.06 164 ASN A N 1
ATOM 1233 C CA . ASN A 1 164 ? 6.454 1.779 -27.365 1.00 96.06 164 ASN A CA 1
ATOM 1234 C C . ASN A 1 164 ? 7.914 1.488 -27.005 1.00 96.06 164 ASN A C 1
ATOM 1236 O O . ASN A 1 164 ? 8.745 2.393 -26.916 1.00 96.06 164 ASN A O 1
ATOM 1240 N N . VAL A 1 165 ? 8.205 0.204 -26.801 1.00 96.94 165 VAL A N 1
ATOM 1241 C CA . VAL A 1 165 ? 9.564 -0.302 -26.600 1.00 96.94 165 VAL A CA 1
ATOM 1242 C C . VAL A 1 165 ? 10.400 -0.052 -27.859 1.00 96.94 165 VAL A C 1
ATOM 1244 O O . VAL A 1 165 ? 9.933 -0.281 -28.975 1.00 96.94 165 VAL A O 1
ATOM 1247 N N . SER A 1 166 ? 11.627 0.436 -27.676 1.00 96.19 166 SER A N 1
ATOM 1248 C CA . SER A 1 166 ? 12.590 0.624 -28.766 1.00 96.19 166 SER A CA 1
ATOM 1249 C C . SER A 1 166 ? 13.013 -0.712 -29.398 1.00 96.19 166 SER A C 1
ATOM 1251 O O . SER A 1 166 ? 12.891 -1.750 -28.748 1.00 96.19 166 SER A O 1
ATOM 1253 N N . PRO A 1 167 ? 13.574 -0.707 -30.620 1.00 96.69 167 PRO A N 1
ATOM 1254 C CA . PRO A 1 167 ? 14.178 -1.900 -31.211 1.00 96.69 167 PRO A CA 1
ATOM 1255 C C . PRO A 1 167 ? 15.290 -2.500 -30.337 1.00 96.69 167 PRO A C 1
ATOM 1257 O O . PRO A 1 167 ? 16.007 -1.767 -29.650 1.00 96.69 167 PRO A O 1
ATOM 1260 N N . ASP A 1 168 ? 15.484 -3.819 -30.430 1.00 95.19 168 ASP A N 1
ATOM 1261 C CA . ASP A 1 168 ? 16.495 -4.576 -29.671 1.00 95.19 168 ASP A CA 1
ATOM 1262 C C . ASP A 1 168 ? 17.914 -3.992 -29.809 1.00 95.19 168 ASP A C 1
ATOM 1264 O O . ASP A 1 168 ? 18.685 -3.976 -28.848 1.00 95.19 168 ASP A O 1
ATOM 1268 N N . GLU A 1 169 ? 18.241 -3.430 -30.976 1.00 94.56 169 GLU A N 1
ATOM 1269 C CA . GLU A 1 169 ? 19.521 -2.772 -31.267 1.00 94.56 169 GLU A CA 1
ATOM 1270 C C . GLU A 1 169 ? 19.855 -1.655 -30.267 1.00 94.56 169 GLU A C 1
ATOM 1272 O O . GLU A 1 169 ? 21.018 -1.485 -29.894 1.00 94.56 169 GLU A O 1
ATOM 1277 N N . CYS A 1 170 ? 18.850 -0.929 -29.762 1.00 93.81 170 CYS A N 1
ATOM 1278 C CA . CYS A 1 170 ? 19.055 0.126 -28.770 1.00 93.81 170 CYS A CA 1
ATOM 1279 C C . CYS A 1 170 ? 19.557 -0.425 -27.427 1.00 93.81 170 CYS A C 1
ATOM 1281 O O . CYS A 1 170 ? 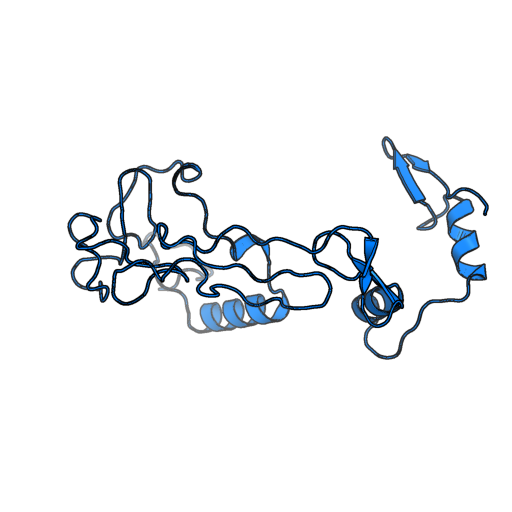20.283 0.265 -26.712 1.00 93.81 170 CYS A O 1
ATOM 1283 N N . PHE A 1 171 ? 19.214 -1.667 -27.076 1.00 93.88 171 PHE A N 1
ATOM 1284 C CA . PHE A 1 171 ? 19.615 -2.277 -25.805 1.00 93.88 171 PHE A CA 1
ATOM 1285 C C . PHE A 1 171 ? 21.082 -2.724 -25.796 1.00 93.88 171 PHE A C 1
ATOM 1287 O O . PHE A 1 171 ? 21.637 -2.958 -24.721 1.00 93.88 171 PHE A O 1
ATOM 1294 N N . THR A 1 172 ? 21.752 -2.761 -26.957 1.00 93.06 172 THR A N 1
ATOM 1295 C CA . THR A 1 172 ? 23.205 -3.014 -27.038 1.00 93.06 172 THR A CA 1
ATOM 1296 C C . THR A 1 172 ? 24.019 -1.933 -26.321 1.00 93.06 172 THR A C 1
ATOM 1298 O O . THR A 1 172 ? 25.091 -2.216 -25.790 1.00 93.06 172 THR A O 1
ATOM 1301 N N . TRP A 1 173 ? 23.479 -0.715 -26.191 1.00 93.25 173 TRP A N 1
ATOM 1302 C CA . TRP A 1 173 ? 24.128 0.388 -25.474 1.00 93.25 173 TRP A CA 1
ATOM 1303 C C . TRP A 1 173 ? 24.344 0.090 -23.983 1.00 93.25 173 TRP A C 1
ATOM 1305 O O . TRP A 1 173 ? 25.245 0.660 -23.366 1.00 93.25 173 TRP A O 1
ATOM 1315 N N . ASN A 1 174 ? 23.586 -0.850 -23.406 1.00 94.75 174 ASN A N 1
ATOM 1316 C CA . ASN A 1 174 ? 23.743 -1.261 -22.010 1.00 94.75 174 ASN A CA 1
ATOM 1317 C C . ASN A 1 174 ? 25.013 -2.099 -21.749 1.00 94.75 174 ASN A C 1
ATOM 1319 O O . ASN A 1 174 ? 25.341 -2.373 -20.593 1.00 94.75 174 ASN A O 1
ATOM 1323 N N . GLN A 1 175 ? 25.738 -2.501 -22.797 1.00 94.38 175 GLN A N 1
ATOM 1324 C CA . GLN A 1 175 ? 26.979 -3.282 -22.703 1.00 94.38 175 GLN A CA 1
ATOM 1325 C C . GLN A 1 175 ? 28.229 -2.405 -22.505 1.00 94.38 175 GLN A C 1
ATOM 1327 O O . GLN A 1 175 ? 29.304 -2.920 -22.212 1.00 94.38 175 GLN A O 1
ATOM 1332 N N . ASN A 1 176 ? 28.102 -1.078 -22.621 1.00 87.00 176 ASN A N 1
ATOM 1333 C CA . ASN A 1 176 ? 29.262 -0.185 -22.714 1.00 87.00 176 ASN A CA 1
ATOM 1334 C C . ASN A 1 176 ? 29.610 0.537 -21.396 1.00 87.00 176 ASN A C 1
ATOM 1336 O O . ASN A 1 176 ? 30.610 1.251 -21.350 1.00 87.00 176 ASN A O 1
ATOM 1340 N N . SER A 1 177 ? 28.799 0.408 -20.334 1.00 84.88 177 SER A N 1
ATOM 1341 C CA . SER A 1 177 ? 28.946 1.127 -19.045 1.00 84.88 177 SER A CA 1
ATOM 1342 C C . SER A 1 177 ? 29.016 2.663 -19.148 1.00 84.88 177 SER A C 1
ATOM 1344 O O . SER A 1 177 ? 29.382 3.345 -18.185 1.00 84.88 177 SER A O 1
ATOM 1346 N N . GLN A 1 178 ? 28.645 3.241 -20.295 1.00 84.44 178 GLN A N 1
ATOM 1347 C CA . GLN A 1 178 ? 28.660 4.683 -20.536 1.00 84.44 178 GLN A CA 1
ATOM 1348 C C . GLN A 1 178 ? 27.300 5.312 -20.223 1.00 84.44 178 GLN A C 1
ATOM 1350 O O . GLN A 1 178 ? 26.249 4.771 -20.564 1.00 84.44 178 GLN A O 1
ATOM 1355 N N . GLY A 1 179 ? 27.305 6.492 -19.595 1.00 86.56 179 GLY A N 1
ATOM 1356 C CA . GLY A 1 179 ? 26.073 7.228 -19.297 1.00 86.56 179 GLY A CA 1
ATOM 1357 C C . GLY A 1 179 ? 25.082 6.400 -18.470 1.00 86.56 179 GLY A C 1
ATOM 1358 O O . GLY A 1 179 ? 25.406 5.977 -17.357 1.00 86.56 179 GLY A O 1
ATOM 1359 N N . CYS A 1 180 ? 23.876 6.192 -19.001 1.00 88.38 180 CYS A N 1
ATOM 1360 C CA . CYS A 1 180 ? 22.825 5.364 -18.402 1.00 88.38 180 CYS A CA 1
ATOM 1361 C C . CYS A 1 180 ? 22.868 3.881 -18.817 1.00 88.38 180 CYS A C 1
ATOM 1363 O O . CYS A 1 180 ? 22.085 3.099 -18.288 1.00 88.38 180 CYS A O 1
ATOM 1365 N N . GLY A 1 181 ? 23.764 3.480 -19.724 1.00 93.62 181 GLY A N 1
ATOM 1366 C CA . GLY A 1 181 ? 23.842 2.110 -20.230 1.00 93.62 181 GLY A CA 1
ATOM 1367 C C . GLY A 1 181 ? 24.641 1.194 -19.308 1.00 93.62 181 GLY A C 1
ATOM 1368 O O . GLY A 1 181 ? 25.855 1.082 -19.457 1.00 93.62 181 GLY A O 1
ATOM 1369 N N . PHE A 1 182 ? 23.975 0.547 -18.353 1.00 95.00 182 PHE A N 1
ATOM 1370 C CA . PHE A 1 182 ? 24.555 -0.465 -17.462 1.00 95.00 182 PHE A CA 1
ATOM 1371 C C . PHE A 1 182 ? 23.456 -1.389 -16.910 1.00 95.00 182 PHE A C 1
ATOM 1373 O O . PHE A 1 182 ? 22.280 -1.039 -16.946 1.00 95.00 182 PHE A O 1
ATOM 1380 N N . CYS A 1 183 ? 23.827 -2.561 -16.384 1.00 95.12 183 CYS A N 1
ATOM 1381 C CA . CYS A 1 183 ? 22.865 -3.535 -15.846 1.00 95.12 183 CYS A CA 1
ATOM 1382 C C . CYS A 1 183 ? 22.691 -3.438 -14.329 1.00 95.12 183 CYS A C 1
ATOM 1384 O O . CYS A 1 183 ? 21.596 -3.628 -13.806 1.00 95.12 183 CYS A O 1
ATOM 1386 N N . ARG A 1 184 ? 23.781 -3.177 -13.603 1.00 94.38 184 ARG A N 1
ATOM 1387 C CA . ARG A 1 184 ? 23.765 -3.044 -12.143 1.00 94.38 184 ARG A CA 1
ATOM 1388 C C . ARG A 1 184 ? 24.913 -2.174 -11.658 1.00 94.38 184 ARG A C 1
ATOM 1390 O O . ARG A 1 184 ? 25.829 -1.859 -12.418 1.00 94.38 184 ARG A O 1
ATOM 1397 N N . MET A 1 185 ? 24.850 -1.791 -10.390 1.00 94.44 185 MET A N 1
ATOM 1398 C CA . MET A 1 185 ? 25.882 -0.998 -9.737 1.00 94.44 185 MET A CA 1
ATOM 1399 C C . MET A 1 185 ? 26.425 -1.756 -8.529 1.00 94.44 185 MET A C 1
ATOM 1401 O O . MET A 1 185 ? 25.651 -2.208 -7.690 1.00 94.44 185 MET A O 1
ATOM 1405 N N . GLU A 1 186 ? 27.746 -1.879 -8.442 1.00 95.12 186 GLU A N 1
ATOM 1406 C CA . GLU A 1 186 ? 28.451 -2.532 -7.336 1.00 95.12 186 GLU A CA 1
ATOM 1407 C C . GLU A 1 186 ? 29.496 -1.557 -6.789 1.00 95.12 186 GLU A C 1
ATOM 1409 O O . GLU A 1 186 ? 30.374 -1.111 -7.526 1.00 95.12 186 GLU A O 1
ATOM 1414 N N . ASN A 1 187 ? 29.381 -1.169 -5.514 1.00 94.06 187 ASN A N 1
ATOM 1415 C CA . ASN A 1 187 ? 30.288 -0.212 -4.858 1.00 94.06 187 ASN A CA 1
ATOM 1416 C C . ASN A 1 187 ? 30.524 1.080 -5.673 1.00 94.06 187 ASN A C 1
ATOM 1418 O O . ASN A 1 187 ? 31.652 1.541 -5.824 1.00 94.06 187 ASN A O 1
ATOM 1422 N N . GLY A 1 188 ? 29.459 1.639 -6.259 1.00 91.50 188 GLY A N 1
ATOM 1423 C CA . GLY A 1 188 ? 29.527 2.844 -7.099 1.00 91.50 188 GLY A CA 1
ATOM 1424 C C . GLY A 1 188 ? 30.054 2.617 -8.523 1.00 91.50 188 GLY A C 1
ATOM 1425 O O . GLY A 1 188 ? 30.034 3.541 -9.335 1.00 91.50 188 GLY A O 1
ATOM 1426 N N . THR A 1 189 ? 30.473 1.396 -8.864 1.00 93.81 189 THR A N 1
ATOM 1427 C CA . THR A 1 189 ? 30.950 1.033 -10.202 1.00 93.81 189 THR A CA 1
ATOM 1428 C C . THR A 1 189 ? 29.798 0.508 -11.054 1.00 93.81 189 THR A C 1
ATOM 1430 O O . THR A 1 189 ? 29.027 -0.349 -10.621 1.00 93.81 189 THR A O 1
ATOM 1433 N N . LYS A 1 190 ? 29.677 1.019 -12.283 1.00 95.31 190 LYS A N 1
ATOM 1434 C CA . LYS A 1 190 ? 28.676 0.576 -13.264 1.00 95.31 190 LYS A CA 1
ATOM 1435 C C . LYS A 1 190 ? 29.135 -0.708 -13.945 1.00 95.31 190 LYS A C 1
ATOM 1437 O O . LYS A 1 190 ? 30.132 -0.703 -14.668 1.00 95.31 190 LYS A O 1
ATOM 1442 N N . ILE A 1 191 ? 28.382 -1.784 -13.744 1.00 95.31 191 ILE A N 1
ATOM 1443 C CA . ILE A 1 191 ? 28.657 -3.080 -14.360 1.00 95.31 191 ILE A CA 1
ATOM 1444 C C . ILE A 1 191 ? 27.857 -3.194 -15.667 1.00 95.31 191 ILE A C 1
ATOM 1446 O O . ILE A 1 191 ? 26.624 -3.045 -15.633 1.00 95.31 191 ILE A O 1
ATOM 1450 N N . PRO A 1 192 ? 28.518 -3.454 -16.810 1.00 96.19 192 PRO A N 1
ATOM 1451 C CA . PRO A 1 192 ? 27.835 -3.561 -18.092 1.00 96.19 192 PRO A CA 1
ATOM 1452 C C . PRO A 1 192 ? 26.962 -4.816 -18.139 1.00 96.19 192 PRO A C 1
ATOM 1454 O O . PRO A 1 192 ? 27.179 -5.786 -17.407 1.00 96.19 192 PRO A O 1
ATOM 1457 N N . CYS A 1 193 ? 25.962 -4.804 -19.013 1.00 95.88 193 CYS A N 1
ATOM 1458 C CA . CYS A 1 193 ? 25.201 -6.009 -19.315 1.00 95.88 193 CYS A CA 1
ATOM 1459 C C . CYS A 1 193 ? 26.063 -7.024 -20.075 1.00 95.88 193 CYS A C 1
ATOM 1461 O O . CYS A 1 193 ? 26.870 -6.645 -20.923 1.00 95.88 193 CYS A O 1
ATOM 1463 N N . ALA A 1 194 ? 25.865 -8.314 -19.798 1.00 94.12 194 ALA A N 1
ATOM 1464 C CA . ALA A 1 194 ? 26.468 -9.374 -20.598 1.00 94.12 194 ALA A CA 1
ATOM 1465 C C . ALA A 1 194 ? 25.890 -9.361 -22.024 1.00 94.12 194 ALA A C 1
ATOM 1467 O O . ALA A 1 194 ? 24.705 -9.068 -22.212 1.00 94.12 194 ALA A O 1
ATOM 1468 N N . ALA A 1 195 ? 26.724 -9.685 -23.014 1.00 87.69 195 ALA A N 1
ATOM 1469 C CA . ALA A 1 195 ? 26.252 -9.944 -24.369 1.00 87.69 195 ALA A CA 1
ATOM 1470 C C . ALA A 1 195 ? 25.349 -11.188 -24.379 1.00 87.69 195 ALA A C 1
ATOM 1472 O O . ALA A 1 195 ? 25.553 -12.114 -23.590 1.00 87.69 195 ALA A O 1
ATOM 1473 N N . LYS A 1 196 ? 24.334 -11.162 -25.242 1.00 69.25 196 LYS A N 1
ATOM 1474 C CA . LYS A 1 196 ? 23.378 -12.255 -25.424 1.00 69.25 196 LYS A CA 1
ATOM 1475 C C . LYS A 1 196 ? 23.906 -13.275 -26.425 1.00 69.25 196 LYS A C 1
ATOM 1477 O O . LYS A 1 196 ? 24.569 -12.835 -27.390 1.00 69.25 196 LYS A O 1
#

Sequence (196 aa):
CLILFPLYSNEPFSKFSNCSVQEHQRYLLRVRPQCILNKPLSTDIVTPPVCGNYLVEVGEECDCGSPQDCQDACCNAATCKLQHDCDSGECCEQCKFKKAGAECRAAKDDCDLPESCTGQSAECPTDSFQRNGHPCQNNQGYCYNGKCPIMTNQCIALKGPGVNVSPDECFTWNQNSQGCGFCRMENGTKIPCAAK

Radius of gyration: 24.74 Å; chains: 1; bounding box: 53×52×60 Å

Foldseek 3Di:
DAPPDPDDDPDDHDHHDPVRVVVVVVCCVVVVDPVPPDQDDLVVDPDDDDQQPQHAHPPAQAHQHAPVRRPFPQADSVRNYGPALHGDELQDDPRAGNQFFQWSAPAPFPFFHTWTTRRRDRYTDDTDTHDFQCQGDPNQATHDPSDGDHVQVVCCVVPNPDDGDDDPVVLVQLQPQPDPRADDADPNGGHGDDDD

Secondary structure (DSSP, 8-state):
--TT-SS--SSPP----HHHHHHHHHHHHHH--GGGSSPPPGGG--SPP-TTSSS--TT-S---S-TTT---TTEETTTTEESSS-SSSTTEETTEEPPTT-EEE---STTB--EE--SS-SSPPPP-BPPTT-EETTTTEE-BTTB---HHHHHHHHH-TT--PPPHHHHGGGGS--TT--SEEETTEEEPPPP-

InterPro domains:
  IPR001590 Peptidase M12B, ADAM/reprolysin [PS50215] (1-40)
  IPR001762 Disintegrin domain [PF00200] (57-127)
  IPR001762 Disintegrin domain [PR00289] (86-105)
  IPR001762 Disintegrin domain [PR00289] (115-127)
  IPR001762 Disintegrin domain [PS50214] (48-132)
  IPR001762 Disintegrin domain [SM00050] (57-130)
  IPR006586 ADAM, cysteine-rich domain [PF08516] (132-195)
  IPR006586 ADAM, cysteine-rich domain [SM00608] (131-196)
  IPR018358 Disintegrin, conserved site [PS00427] (86-105)
  IPR036436 Disintegrin domain superfamily [G3DSA:4.10.70.10] (47-128)
  IPR036436 Disintegrin domain superfamily [SSF57552] (57-129)

pLDDT: mean 93.62, std 5.08, range [63.0, 97.94]